Protein AF-A0A7S1MWE0-F1 (afdb_monomer_lite)

Structure (mmCIF, N/CA/C/O backbone):
data_AF-A0A7S1MWE0-F1
#
_entry.id   AF-A0A7S1MWE0-F1
#
loop_
_atom_site.group_PDB
_atom_site.id
_atom_site.type_symbol
_atom_site.label_atom_id
_atom_site.label_alt_id
_atom_site.label_comp_id
_atom_site.label_asym_id
_atom_site.label_entity_id
_atom_site.label_seq_id
_atom_site.pdbx_PDB_ins_code
_atom_site.Cartn_x
_atom_site.Cartn_y
_atom_site.Cartn_z
_atom_site.occupancy
_atom_site.B_iso_or_equiv
_atom_site.auth_seq_id
_atom_site.auth_comp_id
_atom_site.auth_asym_id
_atom_site.auth_atom_id
_atom_site.pdbx_PDB_model_num
ATOM 1 N N . ASN A 1 1 ? 28.927 4.285 -22.829 1.00 52.16 1 ASN A N 1
ATOM 2 C CA . ASN A 1 1 ? 27.501 4.590 -22.551 1.00 52.16 1 ASN A CA 1
ATOM 3 C C . ASN A 1 1 ? 26.864 3.799 -21.398 1.00 52.16 1 ASN A C 1
ATOM 5 O O . ASN A 1 1 ? 25.823 4.237 -20.927 1.00 52.16 1 ASN A O 1
ATOM 9 N N . HIS A 1 2 ? 27.481 2.729 -20.875 1.00 53.25 2 HIS A N 1
ATOM 10 C CA . HIS A 1 2 ? 27.014 2.003 -19.676 1.00 53.25 2 HIS A CA 1
ATOM 11 C C . HIS A 1 2 ? 27.017 2.783 -18.337 1.00 53.25 2 HIS A C 1
ATOM 13 O O . HIS A 1 2 ? 26.025 2.690 -17.616 1.00 53.25 2 HIS A O 1
ATOM 19 N N . PRO A 1 3 ? 28.040 3.595 -17.981 1.00 57.03 3 PRO A N 1
ATOM 20 C CA . PRO A 1 3 ? 28.099 4.198 -16.641 1.00 57.03 3 PRO A CA 1
ATOM 21 C C . PRO A 1 3 ? 27.093 5.341 -16.438 1.00 57.03 3 PRO A C 1
ATOM 23 O O . PRO A 1 3 ? 26.627 5.557 -15.326 1.00 57.03 3 PRO A O 1
ATOM 26 N N . LYS A 1 4 ? 26.706 6.049 -17.512 1.00 61.03 4 LYS A N 1
ATOM 27 C CA . LYS A 1 4 ? 25.706 7.131 -17.442 1.00 61.03 4 LYS A CA 1
ATOM 28 C C . LYS A 1 4 ? 24.284 6.604 -17.220 1.00 61.03 4 LYS A C 1
ATOM 30 O O . LYS A 1 4 ? 23.525 7.230 -16.491 1.00 61.03 4 LYS A O 1
ATOM 35 N N . VAL A 1 5 ? 23.943 5.450 -17.802 1.00 62.03 5 VAL A N 1
ATOM 36 C CA . VAL A 1 5 ? 22.640 4.801 -17.571 1.00 62.03 5 VAL A CA 1
ATOM 37 C C . VAL A 1 5 ? 22.588 4.208 -16.167 1.00 62.03 5 VAL A C 1
ATOM 39 O O . VAL A 1 5 ? 21.636 4.470 -15.446 1.00 62.03 5 VAL A O 1
ATOM 42 N N . ALA A 1 6 ? 23.648 3.526 -15.722 1.00 63.69 6 ALA A N 1
ATOM 43 C CA . ALA A 1 6 ? 23.728 3.000 -14.358 1.00 63.69 6 ALA A CA 1
ATOM 44 C C . ALA A 1 6 ? 23.640 4.104 -13.282 1.00 63.69 6 ALA A C 1
ATOM 46 O O . ALA A 1 6 ? 22.954 3.933 -12.277 1.00 63.69 6 ALA A O 1
ATOM 47 N N . ALA A 1 7 ? 24.274 5.261 -13.510 1.00 68.56 7 ALA A N 1
ATOM 48 C CA . ALA A 1 7 ? 24.166 6.416 -12.617 1.00 68.56 7 ALA A CA 1
ATOM 49 C C . ALA A 1 7 ? 22.747 7.017 -12.596 1.00 68.56 7 ALA A C 1
ATOM 51 O O . ALA A 1 7 ? 22.250 7.374 -11.527 1.00 68.56 7 ALA A O 1
ATOM 52 N N . GLY A 1 8 ? 22.072 7.093 -13.750 1.00 72.44 8 GLY A N 1
ATOM 53 C CA . GLY A 1 8 ? 20.684 7.560 -13.835 1.00 72.44 8 GLY A CA 1
ATOM 54 C C . GLY A 1 8 ? 19.708 6.639 -13.099 1.00 72.44 8 GLY A C 1
ATOM 55 O O . GLY A 1 8 ? 18.904 7.114 -12.300 1.00 72.44 8 GLY A O 1
ATOM 56 N N . VAL A 1 9 ? 19.859 5.325 -13.282 1.00 76.62 9 VAL A N 1
ATOM 57 C CA . VAL A 1 9 ? 19.056 4.295 -12.603 1.00 76.62 9 VAL A CA 1
ATOM 58 C C . VAL A 1 9 ? 19.276 4.350 -11.096 1.00 76.62 9 VAL A C 1
ATOM 60 O O . VAL A 1 9 ? 18.309 4.415 -10.348 1.00 76.62 9 VAL A O 1
ATOM 63 N N . MET A 1 10 ? 20.531 4.411 -10.630 1.00 79.31 10 MET A N 1
ATOM 64 C CA . MET A 1 10 ? 20.816 4.550 -9.195 1.00 79.31 10 MET A CA 1
ATOM 65 C C . MET A 1 10 ? 20.159 5.793 -8.596 1.00 79.31 10 MET A C 1
ATOM 67 O O . MET A 1 10 ? 19.586 5.719 -7.512 1.00 79.31 10 MET A O 1
ATOM 71 N N . THR A 1 11 ? 20.207 6.924 -9.301 1.00 82.56 11 THR A N 1
ATOM 72 C CA . THR A 1 11 ? 19.608 8.175 -8.819 1.00 82.56 11 THR A CA 1
ATOM 73 C C . THR A 1 11 ? 18.086 8.048 -8.696 1.00 82.56 11 THR A C 1
ATOM 75 O O . THR A 1 11 ? 17.516 8.448 -7.683 1.00 82.56 11 THR A O 1
ATOM 78 N N . GLN A 1 12 ? 17.426 7.436 -9.684 1.00 83.00 12 GLN A N 1
ATOM 79 C CA . GLN A 1 12 ? 15.982 7.177 -9.654 1.00 83.00 12 GLN A CA 1
ATOM 80 C C . GLN A 1 12 ? 15.592 6.195 -8.546 1.00 83.00 12 GLN A C 1
ATOM 82 O O . GLN A 1 12 ? 14.619 6.445 -7.838 1.00 83.00 12 GLN A O 1
ATOM 87 N N . THR A 1 13 ? 16.378 5.140 -8.324 1.00 83.75 13 THR A N 1
ATOM 88 C CA . THR A 1 13 ? 16.153 4.198 -7.221 1.00 83.75 13 THR A CA 1
ATOM 89 C C . THR A 1 13 ? 16.315 4.877 -5.861 1.00 83.75 13 THR A C 1
ATOM 91 O O . THR A 1 13 ? 15.519 4.626 -4.962 1.00 83.75 13 THR A O 1
ATOM 94 N N . ILE A 1 14 ? 17.292 5.776 -5.691 1.00 87.38 14 ILE A N 1
ATOM 95 C CA . ILE A 1 14 ? 17.456 6.548 -4.446 1.00 87.38 14 ILE A CA 1
ATOM 96 C C . ILE A 1 14 ? 16.245 7.453 -4.202 1.00 87.38 14 ILE A C 1
ATOM 98 O O . ILE A 1 14 ? 15.703 7.461 -3.098 1.00 87.38 14 ILE A O 1
ATOM 102 N N . ILE A 1 15 ? 15.785 8.175 -5.227 1.00 89.06 15 ILE A N 1
ATOM 103 C CA . ILE A 1 15 ? 14.586 9.019 -5.128 1.00 89.06 15 ILE A CA 1
ATOM 104 C C . ILE A 1 15 ? 13.363 8.165 -4.768 1.00 89.06 15 ILE A C 1
ATOM 106 O O . ILE A 1 15 ? 12.621 8.516 -3.852 1.00 89.06 15 ILE A O 1
ATOM 110 N N . ALA A 1 16 ? 13.189 7.017 -5.428 1.00 88.12 16 ALA A N 1
ATOM 111 C CA . ALA A 1 16 ? 12.119 6.075 -5.126 1.00 88.12 16 ALA A CA 1
ATOM 112 C C . ALA A 1 16 ? 12.185 5.568 -3.678 1.00 88.12 16 ALA A C 1
ATOM 114 O O . ALA A 1 16 ? 11.163 5.548 -3.001 1.00 88.12 16 ALA A O 1
ATOM 115 N N . MET A 1 17 ? 13.371 5.230 -3.163 1.00 86.88 17 MET A N 1
ATOM 116 C CA . MET A 1 17 ? 13.541 4.802 -1.770 1.00 86.88 17 MET A CA 1
ATOM 117 C C . MET A 1 17 ? 13.141 5.894 -0.772 1.00 86.88 17 MET A C 1
ATOM 119 O O . MET A 1 17 ? 12.471 5.597 0.214 1.00 86.88 17 MET A O 1
ATOM 123 N N . VAL A 1 18 ? 13.503 7.156 -1.026 1.00 93.75 18 VAL A N 1
ATOM 124 C CA . VAL A 1 18 ? 13.124 8.280 -0.152 1.00 93.75 18 VAL A CA 1
ATOM 125 C C . VAL A 1 18 ? 11.609 8.502 -0.166 1.00 93.75 18 VAL A C 1
ATOM 127 O O . VAL A 1 18 ? 10.999 8.612 0.896 1.00 93.75 18 VAL A O 1
ATOM 130 N N . ILE A 1 19 ? 10.986 8.520 -1.348 1.00 92.94 19 ILE A N 1
ATOM 131 C CA . ILE A 1 19 ? 9.526 8.670 -1.484 1.00 92.94 19 ILE A CA 1
ATOM 132 C C . ILE A 1 19 ? 8.806 7.488 -0.820 1.00 92.94 19 ILE A C 1
ATOM 134 O O . ILE A 1 19 ? 7.856 7.685 -0.061 1.00 92.94 19 ILE A O 1
ATOM 138 N N . GLY A 1 20 ? 9.295 6.268 -1.048 1.00 89.81 20 GLY A N 1
ATOM 139 C CA . GLY A 1 20 ? 8.765 5.049 -0.447 1.00 89.81 20 GLY A CA 1
ATOM 1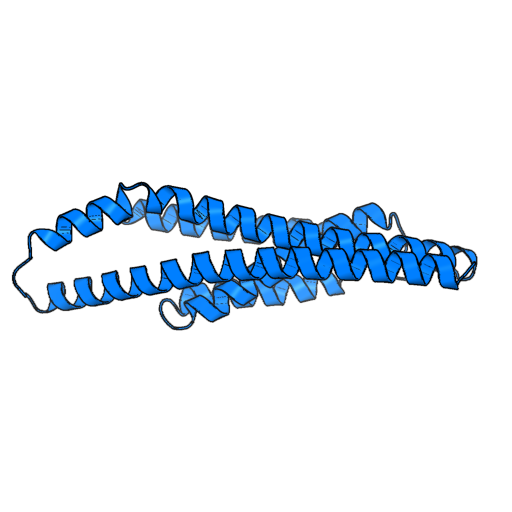40 C C . GLY A 1 20 ? 8.845 5.076 1.076 1.00 89.81 20 GLY A C 1
ATOM 141 O O . GLY A 1 20 ? 7.864 4.758 1.741 1.00 89.81 20 GLY A O 1
ATOM 142 N N . ALA A 1 21 ? 9.961 5.542 1.645 1.00 92.69 21 ALA A N 1
ATOM 143 C CA . ALA A 1 21 ? 10.112 5.692 3.090 1.00 92.69 21 ALA A CA 1
ATOM 144 C C . ALA A 1 21 ? 9.087 6.673 3.685 1.00 92.69 21 ALA A C 1
ATOM 146 O O . ALA A 1 21 ? 8.490 6.378 4.719 1.00 92.69 21 ALA A O 1
ATOM 147 N N . ILE A 1 22 ? 8.830 7.805 3.018 1.00 94.00 22 ILE A N 1
ATOM 148 C CA . ILE A 1 22 ? 7.804 8.772 3.445 1.00 94.00 22 ILE A CA 1
ATOM 149 C C . ILE A 1 22 ? 6.411 8.126 3.417 1.00 94.00 22 ILE A C 1
ATOM 151 O O . ILE A 1 22 ? 5.657 8.255 4.383 1.00 94.00 22 ILE A O 1
ATOM 155 N N . GLY A 1 23 ? 6.086 7.391 2.348 1.00 91.62 23 GLY A N 1
ATOM 156 C CA . GLY A 1 23 ? 4.822 6.660 2.229 1.00 91.62 23 GLY A CA 1
ATOM 157 C C . GLY A 1 23 ? 4.641 5.608 3.327 1.00 91.62 23 GLY A C 1
ATOM 158 O O . GLY A 1 23 ? 3.596 5.564 3.971 1.00 91.62 23 GLY A O 1
ATOM 159 N N . ILE A 1 24 ? 5.677 4.813 3.606 1.00 93.56 24 ILE A N 1
ATOM 160 C CA . ILE A 1 24 ? 5.667 3.791 4.664 1.00 93.56 24 ILE A CA 1
ATOM 161 C C . ILE A 1 24 ? 5.475 4.426 6.045 1.00 93.56 24 ILE A C 1
ATOM 163 O O . ILE A 1 24 ? 4.647 3.954 6.820 1.00 93.56 24 ILE A O 1
ATOM 167 N N . LEU A 1 25 ? 6.199 5.506 6.358 1.00 93.12 25 LEU A N 1
ATOM 168 C CA . LEU A 1 25 ? 6.057 6.204 7.640 1.00 93.12 25 LEU A CA 1
ATOM 169 C C . LEU A 1 25 ? 4.651 6.790 7.814 1.00 93.12 25 LEU A C 1
ATOM 171 O O . LEU A 1 25 ? 4.065 6.653 8.887 1.00 93.12 25 LEU A O 1
ATOM 175 N N . GLY A 1 26 ? 4.094 7.398 6.761 1.00 91.44 26 GLY A N 1
ATOM 176 C CA . GLY A 1 26 ? 2.725 7.917 6.769 1.00 91.44 26 GLY A CA 1
ATOM 177 C C . GLY A 1 26 ? 1.680 6.817 6.968 1.00 91.44 26 GLY A C 1
ATOM 178 O O . GLY A 1 26 ? 0.760 6.982 7.772 1.00 91.44 26 GLY A O 1
ATOM 179 N N . LEU A 1 27 ? 1.857 5.673 6.297 1.00 92.31 27 LEU A N 1
ATOM 180 C CA . LEU A 1 27 ? 0.982 4.511 6.439 1.00 92.31 27 LEU A CA 1
ATOM 181 C C . LEU A 1 27 ? 1.037 3.965 7.868 1.00 92.31 27 LEU A C 1
ATOM 183 O O . LEU A 1 27 ? 0.007 3.861 8.525 1.00 92.31 27 LEU A O 1
ATOM 187 N N . LEU A 1 28 ? 2.237 3.679 8.380 1.00 92.31 28 LEU A N 1
ATOM 188 C CA . LEU A 1 28 ? 2.420 3.157 9.734 1.00 92.31 28 LEU A CA 1
ATOM 189 C C . LEU A 1 28 ? 1.859 4.108 10.790 1.00 92.31 28 LEU A C 1
ATOM 191 O O . LEU A 1 28 ? 1.216 3.651 11.729 1.00 92.31 28 LEU A O 1
ATOM 195 N N . TYR A 1 29 ? 2.051 5.418 10.633 1.00 89.88 29 TYR A N 1
ATOM 196 C CA . TYR A 1 29 ? 1.460 6.404 11.533 1.00 89.88 29 TYR A CA 1
ATOM 197 C C . TYR A 1 29 ? -0.074 6.319 11.542 1.00 89.88 29 TYR A C 1
ATOM 199 O O . TYR A 1 29 ? -0.671 6.252 12.618 1.00 89.88 29 TYR A O 1
ATOM 207 N N . SER A 1 30 ? -0.701 6.263 10.360 1.00 88.44 30 SER A N 1
ATOM 208 C CA . SER A 1 30 ? -2.157 6.116 10.222 1.00 88.44 30 SER A CA 1
ATOM 209 C C . SER A 1 30 ? -2.666 4.834 10.891 1.00 88.44 30 SER A C 1
ATOM 211 O O . SER A 1 30 ? -3.574 4.865 11.728 1.00 88.44 30 SER A O 1
ATOM 213 N N . GLU A 1 31 ? -2.039 3.699 10.572 1.00 88.44 31 GLU A N 1
ATOM 214 C CA . GLU A 1 31 ? -2.467 2.384 11.042 1.00 88.44 31 GLU A CA 1
ATOM 215 C C . GLU A 1 31 ? -2.220 2.214 12.548 1.00 88.44 31 GLU A C 1
ATOM 217 O O . GLU A 1 31 ? -3.111 1.767 13.271 1.00 88.44 31 GLU A O 1
ATOM 222 N N . VAL A 1 32 ? -1.063 2.631 13.072 1.00 88.38 32 VAL A N 1
ATOM 223 C CA . VAL A 1 32 ? -0.757 2.534 14.511 1.00 88.38 32 VAL A CA 1
ATOM 224 C C . VAL A 1 32 ? -1.679 3.439 15.318 1.00 88.38 32 VAL A C 1
ATOM 226 O O . VAL A 1 32 ? -2.235 2.994 16.323 1.00 88.38 32 VAL A O 1
ATOM 229 N N . SER A 1 33 ? -1.894 4.681 14.867 1.00 84.44 33 SER A N 1
ATOM 230 C CA . SER A 1 33 ? -2.845 5.592 15.509 1.00 84.44 33 SER A CA 1
ATOM 231 C C . SER A 1 33 ? -4.229 4.954 15.580 1.00 84.44 33 SER A C 1
ATOM 233 O O . SER A 1 33 ? -4.849 4.942 16.640 1.00 84.44 33 SER A O 1
ATOM 235 N N . SER A 1 34 ? -4.677 4.322 14.496 1.00 80.12 34 SER A N 1
ATOM 236 C CA . SER A 1 34 ? -5.966 3.643 14.493 1.00 80.12 34 SER A CA 1
ATOM 237 C C . SER A 1 34 ? -6.046 2.421 15.400 1.00 80.12 34 SER A C 1
ATOM 239 O O . SER A 1 34 ? -7.055 2.213 16.073 1.00 80.12 34 SER A O 1
ATOM 241 N N . CYS A 1 35 ? -4.978 1.632 15.459 1.00 82.75 35 CYS A N 1
ATOM 242 C CA . CYS A 1 35 ? -4.900 0.443 16.289 1.00 82.75 35 CYS A CA 1
ATOM 243 C C . CYS A 1 35 ? -4.982 0.810 17.779 1.00 82.75 35 CYS A C 1
ATOM 245 O O . CYS A 1 35 ? -5.738 0.188 18.527 1.00 82.75 35 CYS A O 1
ATOM 247 N N . LEU A 1 36 ? -4.284 1.873 18.201 1.00 81.44 36 LEU A N 1
ATOM 248 C CA . LEU A 1 36 ? -4.355 2.391 19.573 1.00 81.44 36 LEU A CA 1
ATOM 249 C C . LEU A 1 36 ? -5.781 2.790 19.961 1.00 81.44 36 LEU A C 1
ATOM 251 O O . LEU A 1 36 ? -6.226 2.511 21.071 1.00 81.44 36 LEU A O 1
ATOM 255 N N . VAL A 1 37 ? -6.511 3.381 19.024 1.00 75.62 37 VAL A N 1
ATOM 256 C CA . VAL A 1 37 ? -7.872 3.874 19.243 1.00 75.62 37 VAL A CA 1
ATOM 257 C C . VAL A 1 37 ? -8.861 2.736 19.379 1.00 75.62 37 VAL A C 1
ATOM 259 O O . VAL A 1 37 ? -9.635 2.713 20.331 1.00 75.62 37 VAL A O 1
ATOM 262 N N . TYR A 1 38 ? -8.813 1.760 18.472 1.00 76.12 38 TYR A N 1
ATOM 263 C CA . TYR A 1 38 ? -9.653 0.573 18.600 1.00 76.12 38 TYR A CA 1
ATOM 264 C C . TYR A 1 38 ? -9.344 -0.199 19.880 1.00 76.12 38 TYR A C 1
ATOM 266 O O . TYR A 1 38 ? -10.258 -0.727 20.506 1.00 76.12 38 TYR A O 1
ATOM 274 N N . ARG A 1 39 ? -8.082 -0.204 20.323 1.00 78.12 39 ARG A N 1
ATOM 275 C CA . ARG A 1 39 ? -7.712 -0.804 21.604 1.00 78.12 39 ARG A CA 1
ATOM 276 C C . ARG A 1 39 ? -8.327 -0.062 22.792 1.00 78.12 39 ARG A C 1
ATOM 278 O O . ARG A 1 39 ? -8.824 -0.715 23.703 1.00 78.12 39 ARG A 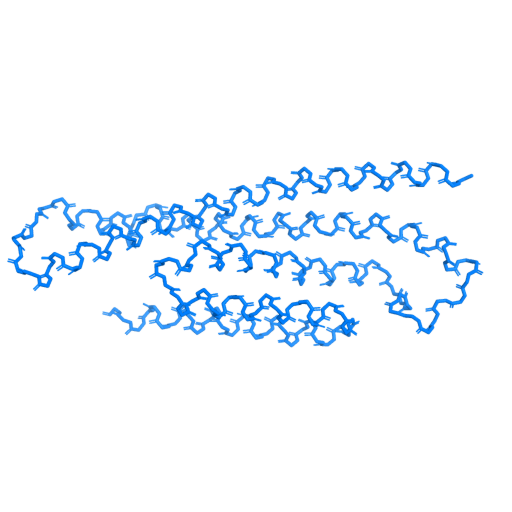O 1
ATOM 285 N N . GLU A 1 40 ? -8.328 1.273 22.783 1.00 74.19 40 GLU A N 1
ATOM 286 C CA . GLU A 1 40 ? -9.046 2.067 23.792 1.00 74.19 40 GLU A CA 1
ATOM 287 C C . GLU A 1 40 ? -10.556 1.781 23.755 1.00 74.19 40 GLU A C 1
ATOM 289 O O . GLU A 1 40 ? -11.169 1.587 24.802 1.00 74.19 40 GLU A O 1
ATOM 294 N N . MET A 1 41 ? -11.159 1.699 22.564 1.00 71.25 41 MET A N 1
ATOM 295 C CA . MET A 1 41 ? -12.585 1.386 22.413 1.00 71.25 41 MET A CA 1
ATOM 296 C C . MET A 1 41 ? -12.940 -0.011 22.930 1.00 71.25 41 MET A C 1
ATOM 298 O O . MET A 1 41 ? -13.961 -0.170 23.593 1.00 71.25 41 MET A O 1
ATOM 302 N N . ASP A 1 42 ? -12.110 -1.016 22.661 1.00 74.44 42 ASP A N 1
ATOM 303 C CA . ASP A 1 42 ? -12.334 -2.380 23.143 1.00 74.44 42 ASP A CA 1
ATOM 304 C C . ASP A 1 42 ? -12.212 -2.466 24.672 1.00 74.44 42 ASP A C 1
ATOM 306 O O . ASP A 1 42 ? -13.026 -3.127 25.315 1.00 74.44 42 ASP A O 1
ATOM 310 N N . GLN A 1 43 ? -11.257 -1.747 25.276 1.00 73.38 43 GLN A N 1
ATOM 311 C CA . GLN A 1 43 ? -11.149 -1.634 26.738 1.00 73.38 43 GLN A CA 1
ATOM 312 C C . GLN A 1 43 ? -12.390 -0.984 27.354 1.00 73.38 43 GLN A C 1
ATOM 314 O O . GLN A 1 43 ? -12.852 -1.399 28.415 1.00 73.38 43 GLN A O 1
ATOM 319 N N . ILE A 1 44 ? -12.949 0.015 26.674 1.00 66.50 44 ILE A N 1
ATOM 320 C CA . ILE A 1 44 ? -14.177 0.684 27.096 1.00 66.50 44 ILE A CA 1
ATOM 321 C C . ILE A 1 44 ? -15.379 -0.261 26.997 1.00 66.50 44 ILE A C 1
ATOM 323 O O . ILE A 1 44 ? -16.138 -0.366 27.955 1.00 66.50 44 ILE A O 1
ATOM 327 N N . LYS A 1 45 ? -15.538 -0.982 25.880 1.00 69.06 45 LYS A N 1
ATOM 328 C CA . LYS A 1 45 ? -16.616 -1.970 25.716 1.00 69.06 45 LYS A CA 1
ATOM 329 C C . LYS A 1 45 ? -16.525 -3.080 26.764 1.00 69.06 45 LYS A C 1
ATOM 331 O O . LYS A 1 45 ? -17.544 -3.471 27.321 1.00 69.06 45 LYS A O 1
ATOM 336 N N . ALA A 1 46 ? -15.318 -3.548 27.082 1.00 69.75 46 ALA A N 1
ATOM 337 C CA . ALA A 1 46 ? -15.108 -4.512 28.160 1.00 69.75 46 ALA A CA 1
ATOM 338 C C . ALA A 1 46 ? -15.549 -3.950 29.525 1.00 69.75 46 ALA A C 1
ATOM 340 O O . ALA A 1 46 ? -16.261 -4.624 30.261 1.00 69.75 46 ALA A O 1
ATOM 341 N N . ALA A 1 47 ? -15.217 -2.691 29.826 1.00 66.00 47 ALA A N 1
ATOM 342 C CA . ALA A 1 47 ? -15.667 -2.029 31.052 1.00 66.00 47 ALA A CA 1
ATOM 343 C C . ALA A 1 47 ? -17.195 -1.802 31.100 1.00 66.00 47 ALA A C 1
ATOM 345 O O . ALA A 1 47 ? -17.782 -1.812 32.183 1.00 66.00 47 ALA A O 1
ATOM 346 N N . GLU A 1 48 ? -17.857 -1.615 29.950 1.00 63.62 48 GLU A N 1
ATOM 347 C CA . GLU A 1 48 ? -19.324 -1.565 29.870 1.00 63.62 48 GLU A CA 1
ATOM 348 C C . GLU A 1 48 ? -19.970 -2.931 30.152 1.00 63.62 48 GLU A C 1
ATOM 350 O O . GLU A 1 48 ? -21.002 -2.976 30.825 1.00 63.62 48 GLU A O 1
ATOM 355 N N . LEU A 1 49 ? -19.365 -4.036 29.693 1.00 63.22 49 LEU A N 1
ATOM 356 C CA . LEU A 1 49 ? -19.829 -5.392 30.018 1.00 63.22 49 LEU A CA 1
ATOM 357 C C . LEU A 1 49 ? -19.732 -5.699 31.522 1.00 63.22 49 LEU A C 1
ATOM 359 O O . LEU A 1 49 ? -20.584 -6.414 32.045 1.00 63.22 49 LEU A O 1
ATOM 363 N N . ASP A 1 50 ? -18.762 -5.107 32.222 1.00 70.62 50 ASP A N 1
ATOM 364 C CA . ASP A 1 50 ? -18.593 -5.237 33.676 1.00 70.62 50 ASP A CA 1
ATOM 365 C C . ASP A 1 50 ? -19.542 -4.331 34.491 1.00 70.62 50 ASP A C 1
ATOM 367 O O . ASP A 1 50 ? -19.452 -4.259 35.719 1.00 70.62 50 ASP A O 1
ATOM 371 N N . SER A 1 51 ? -20.511 -3.661 33.851 1.00 61.81 51 SER A N 1
ATOM 372 C CA . SER A 1 51 ? -21.517 -2.793 34.495 1.00 61.81 51 SER A CA 1
ATOM 373 C C . SER A 1 51 ? -20.932 -1.638 35.329 1.00 61.81 51 SER A C 1
ATOM 375 O O . SER A 1 51 ? -21.522 -1.191 36.316 1.00 61.81 51 SER A O 1
ATOM 377 N N . ALA A 1 52 ? -19.783 -1.100 34.908 1.00 57.81 52 ALA A N 1
ATOM 378 C CA . ALA A 1 52 ? -19.224 0.124 35.476 1.00 57.81 52 ALA A CA 1
ATOM 379 C C . ALA A 1 52 ? -20.062 1.367 35.082 1.00 57.81 52 ALA A C 1
ATOM 381 O O . ALA A 1 52 ? -20.578 1.443 33.961 1.00 57.81 52 ALA A O 1
ATOM 382 N N . PRO A 1 53 ? -20.217 2.374 35.968 1.00 53.53 53 PRO A N 1
ATOM 383 C CA . PRO A 1 53 ? -21.014 3.563 35.673 1.00 53.53 53 PRO A CA 1
ATOM 384 C C . PRO A 1 53 ? -20.411 4.369 34.512 1.00 53.53 53 PRO A C 1
ATOM 386 O O . PRO A 1 53 ? -19.235 4.734 34.527 1.00 53.53 53 PRO A O 1
ATOM 389 N N . LYS A 1 54 ? -21.244 4.674 33.508 1.00 54.03 54 LYS A N 1
ATOM 390 C CA . LYS A 1 54 ? -20.863 5.437 32.309 1.00 54.03 54 LYS A CA 1
ATOM 391 C C . LYS A 1 54 ? -20.410 6.850 32.690 1.00 54.03 54 LYS A C 1
ATOM 393 O O . LYS A 1 54 ? -21.189 7.628 33.236 1.00 54.03 54 LYS A O 1
ATOM 398 N N . SER A 1 55 ? -19.164 7.204 32.381 1.00 56.16 55 SER A N 1
ATOM 399 C CA . SER A 1 55 ? -18.662 8.569 32.550 1.00 56.16 55 SER A CA 1
ATOM 400 C C . SER A 1 55 ? -19.074 9.453 31.363 1.00 56.16 55 SER A C 1
ATOM 402 O O . SER A 1 55 ? -19.074 9.026 30.210 1.00 56.16 55 SER A O 1
ATOM 404 N N . VAL A 1 56 ? -19.420 10.718 31.630 1.00 54.56 56 VAL A N 1
ATOM 405 C CA . VAL A 1 56 ? -19.870 11.702 30.616 1.00 54.56 56 VAL A CA 1
ATOM 406 C C . VAL A 1 56 ? -18.799 11.966 29.539 1.00 54.56 56 VAL A C 1
ATOM 408 O O . VAL A 1 56 ? -19.112 12.310 28.401 1.00 54.56 56 VAL A O 1
ATOM 411 N N . THR A 1 57 ? -17.526 11.726 29.858 1.00 59.81 57 THR A N 1
ATOM 412 C CA . THR A 1 57 ? -16.389 11.835 28.931 1.00 59.81 57 THR A CA 1
ATOM 413 C C . THR A 1 57 ? -16.372 10.748 27.846 1.00 59.81 57 THR A C 1
ATOM 415 O O . THR A 1 57 ? -15.742 10.934 26.804 1.00 59.81 57 THR A O 1
ATOM 418 N N . LEU A 1 58 ? -17.083 9.633 28.051 1.00 55.16 58 LEU A N 1
ATOM 419 C CA . LEU A 1 58 ? -17.102 8.476 27.152 1.00 55.16 58 LEU A CA 1
ATOM 420 C C . LEU A 1 58 ? -17.923 8.732 25.878 1.00 55.16 58 LEU A C 1
ATOM 422 O O . LEU A 1 58 ? -17.444 8.496 24.771 1.00 55.16 58 LEU A O 1
ATOM 426 N N . GLN A 1 59 ? -19.135 9.281 26.023 1.00 61.84 59 GLN A N 1
ATOM 427 C CA . GLN A 1 59 ? -20.000 9.618 24.885 1.00 61.84 59 GLN A CA 1
ATOM 428 C C . GLN A 1 59 ? -19.394 10.721 24.010 1.00 61.84 59 GLN A C 1
ATOM 430 O O . GLN A 1 59 ? -19.480 10.642 22.786 1.00 61.84 59 GLN A O 1
ATOM 435 N N . GLN A 1 60 ? -18.714 11.700 24.616 1.00 61.91 60 GLN A N 1
ATOM 436 C CA . GLN A 1 60 ? -18.007 12.747 23.873 1.00 61.91 60 GLN A CA 1
ATOM 437 C C . GLN A 1 60 ? -16.829 12.190 23.063 1.00 61.91 60 GLN A C 1
ATOM 439 O O . GLN A 1 60 ? -16.639 12.596 21.918 1.00 61.91 60 GLN A O 1
ATOM 444 N N . LYS A 1 61 ? -16.064 11.230 23.608 1.00 60.38 61 LYS A N 1
ATOM 445 C CA . LYS A 1 61 ? -15.004 10.541 22.852 1.00 60.38 61 LYS A CA 1
ATOM 446 C C . LYS A 1 61 ? -15.584 9.737 21.685 1.00 60.38 61 LYS A C 1
ATOM 448 O O . LYS A 1 61 ? -15.062 9.841 20.582 1.00 60.38 61 LYS A O 1
ATOM 453 N N . ILE A 1 62 ? -16.666 8.986 21.896 1.00 62.09 62 ILE A N 1
ATOM 454 C CA . ILE A 1 62 ? -17.324 8.210 20.828 1.00 62.09 62 ILE A CA 1
ATOM 455 C C . ILE A 1 62 ? -17.852 9.140 19.727 1.00 62.09 62 ILE A C 1
ATOM 457 O O . ILE A 1 62 ? -17.605 8.884 18.554 1.00 62.09 62 ILE A O 1
ATOM 461 N N . GLN A 1 63 ? -18.486 10.264 20.076 1.00 62.62 63 GLN A N 1
ATOM 462 C CA . GLN A 1 63 ? -18.921 11.270 19.098 1.00 62.62 63 GLN A CA 1
ATOM 463 C C . GLN A 1 63 ? -17.752 11.933 18.361 1.00 62.62 63 GLN A C 1
ATOM 465 O O . GLN A 1 63 ? -17.868 12.208 17.171 1.00 62.62 63 GLN A O 1
ATOM 470 N N . TRP A 1 64 ? -16.613 12.153 19.021 1.00 58.06 64 TRP A N 1
ATOM 471 C CA . TRP A 1 64 ? -15.410 12.664 18.360 1.00 58.06 64 TRP A CA 1
ATOM 472 C C . TRP A 1 64 ? -14.780 11.639 17.400 1.00 58.06 64 TRP A C 1
ATOM 474 O O . TRP A 1 64 ? -14.179 12.028 16.404 1.00 58.06 64 TRP A O 1
ATOM 484 N N . TRP A 1 65 ? -14.949 10.340 17.660 1.00 57.28 65 TRP A N 1
ATOM 485 C CA . TRP A 1 65 ? -14.395 9.258 16.836 1.00 57.28 65 TRP A CA 1
ATOM 486 C C . TRP A 1 65 ? -15.315 8.764 15.718 1.00 57.28 65 TRP A C 1
ATOM 488 O O . TRP A 1 65 ? -14.809 8.401 14.664 1.00 57.28 65 TRP A O 1
ATOM 498 N N . HIS A 1 66 ? -16.633 8.755 15.920 1.00 53.25 66 HIS A N 1
ATOM 499 C CA . HIS A 1 66 ? -17.615 8.370 14.897 1.00 53.25 66 HIS A CA 1
ATOM 500 C C . HIS A 1 66 ? -18.140 9.579 14.105 1.00 53.25 66 HIS A C 1
ATOM 502 O O . HIS A 1 66 ? -18.473 9.444 12.935 1.00 53.25 66 HIS A O 1
ATOM 508 N N . GLY A 1 67 ? -18.187 10.769 14.714 1.00 49.69 67 GLY A N 1
ATOM 509 C CA . GLY A 1 67 ? -18.719 11.994 14.100 1.00 49.69 67 GLY A CA 1
ATOM 510 C C . GLY A 1 67 ? -17.724 13.155 13.994 1.00 49.69 67 GLY A C 1
ATOM 511 O O . GLY A 1 67 ? -18.109 14.241 13.563 1.00 49.69 67 GLY A O 1
ATOM 512 N N . GLY A 1 68 ? -16.463 12.973 14.404 1.00 56.25 68 GLY A N 1
ATOM 513 C CA . GLY A 1 68 ? -15.452 14.032 14.398 1.00 56.25 68 GLY A CA 1
ATOM 514 C C . GLY A 1 68 ? -14.480 13.993 13.215 1.00 56.25 68 GLY A C 1
ATOM 515 O O . GLY A 1 68 ? -14.439 13.066 12.408 1.00 56.25 68 GLY A O 1
ATOM 516 N N . TYR A 1 69 ? -13.646 15.034 13.143 1.00 52.00 69 TYR A N 1
ATOM 517 C CA . TYR A 1 69 ? -12.683 15.296 12.061 1.00 52.00 69 TYR A CA 1
ATOM 518 C C . TYR A 1 69 ? -11.651 14.164 11.851 1.00 52.00 69 TYR A C 1
ATOM 520 O O . TYR A 1 69 ? -11.107 14.008 10.757 1.00 52.00 69 TYR A O 1
ATOM 528 N N . SER A 1 70 ? -11.384 13.357 12.884 1.00 58.59 70 SER A N 1
ATOM 529 C CA . SER A 1 70 ? -10.419 12.248 12.853 1.00 58.59 70 SER A CA 1
ATOM 530 C C . SER A 1 70 ? -10.917 11.028 12.065 1.00 58.59 70 SER A C 1
ATOM 532 O O . SER A 1 70 ? -10.104 10.345 11.438 1.00 58.59 70 SER A O 1
ATOM 534 N N . ALA A 1 71 ? -12.233 10.786 12.029 1.00 61.00 71 ALA A N 1
ATOM 535 C CA . ALA A 1 71 ? -12.846 9.660 11.318 1.00 61.00 71 ALA A CA 1
ATOM 536 C C . ALA A 1 71 ? -12.688 9.784 9.796 1.00 61.00 71 ALA A C 1
ATOM 538 O O . ALA A 1 71 ? -12.396 8.810 9.106 1.00 61.00 71 ALA A O 1
ATOM 539 N N . VAL A 1 72 ? -12.833 11.010 9.284 1.00 66.19 72 VAL A N 1
ATOM 540 C CA . VAL A 1 72 ? -12.766 11.325 7.850 1.00 66.19 72 VAL A CA 1
ATOM 541 C C . VAL A 1 72 ? -11.319 11.423 7.365 1.00 66.19 72 VAL A C 1
ATOM 543 O O . VAL A 1 72 ? -11.002 10.990 6.260 1.00 66.19 72 VAL A O 1
ATOM 546 N N . TYR A 1 73 ? -10.414 11.963 8.187 1.00 71.38 73 TYR A N 1
ATOM 547 C CA . TYR A 1 73 ? -9.031 12.207 7.770 1.00 71.38 73 TYR A CA 1
ATOM 548 C C . TYR A 1 73 ? -8.186 10.929 7.681 1.00 71.38 73 TYR A C 1
ATOM 550 O O . TYR A 1 73 ? -7.289 10.827 6.847 1.00 71.38 73 TYR A O 1
ATOM 558 N N . ARG A 1 74 ? -8.484 9.924 8.507 1.00 75.06 74 ARG A N 1
ATOM 559 C CA . ARG A 1 74 ? -7.739 8.661 8.549 1.00 75.06 74 ARG A CA 1
ATOM 560 C C . ARG A 1 74 ? -7.759 7.863 7.233 1.00 75.06 74 ARG A C 1
ATOM 562 O O . ARG A 1 74 ? -6.674 7.540 6.752 1.00 75.06 74 ARG A O 1
ATOM 569 N N . PRO A 1 75 ? -8.916 7.529 6.624 1.00 77.38 75 PRO A N 1
ATOM 570 C CA . PRO A 1 75 ? -8.926 6.793 5.359 1.00 77.38 75 PRO A CA 1
ATOM 571 C C . PRO A 1 75 ? -8.246 7.587 4.239 1.00 77.38 75 PRO A C 1
ATOM 573 O O . PRO A 1 75 ? -7.580 6.995 3.395 1.00 77.38 75 PRO A O 1
ATOM 576 N N . VAL A 1 76 ? -8.339 8.922 4.269 1.00 82.88 76 VAL A N 1
ATOM 577 C CA . VAL A 1 76 ? -7.631 9.803 3.328 1.00 82.88 76 VAL A CA 1
ATOM 578 C C . VAL A 1 76 ? -6.116 9.708 3.520 1.00 82.88 76 VAL A C 1
ATOM 580 O O . VAL A 1 76 ? -5.390 9.602 2.535 1.00 82.88 76 VAL A O 1
ATOM 583 N N . LEU A 1 77 ? -5.632 9.692 4.766 1.00 86.19 77 LEU A N 1
ATOM 584 C CA . LEU A 1 77 ? -4.208 9.559 5.074 1.00 86.19 77 LEU A CA 1
ATOM 585 C C . LEU A 1 77 ? -3.660 8.185 4.660 1.00 86.19 77 LEU A C 1
ATOM 587 O O . LEU A 1 77 ? -2.612 8.124 4.021 1.00 86.19 77 LEU A O 1
ATOM 591 N N . THR A 1 78 ? -4.379 7.099 4.964 1.00 88.31 78 THR A N 1
ATOM 592 C CA . THR A 1 78 ? -4.009 5.741 4.530 1.00 88.31 78 THR A CA 1
ATOM 593 C C . THR A 1 78 ? -3.989 5.654 3.001 1.00 88.31 78 THR A C 1
ATOM 595 O O . THR A 1 78 ? -2.997 5.200 2.439 1.00 88.31 78 THR A O 1
ATOM 598 N N . LEU A 1 79 ? -5.016 6.167 2.310 1.00 87.44 79 LEU A N 1
ATOM 599 C CA . LEU A 1 79 ? -5.070 6.181 0.844 1.00 87.44 79 LEU A CA 1
ATOM 600 C C . LEU A 1 79 ? -3.912 6.984 0.235 1.00 87.44 79 LEU A C 1
ATOM 602 O O . LEU A 1 79 ? -3.255 6.513 -0.692 1.00 87.44 79 LEU A O 1
ATOM 606 N N . ALA A 1 80 ? -3.632 8.178 0.763 1.00 89.69 80 ALA A N 1
ATOM 607 C CA . ALA A 1 80 ? -2.529 9.018 0.305 1.00 89.69 80 ALA A CA 1
ATOM 608 C C . ALA A 1 80 ? -1.167 8.339 0.523 1.00 89.69 80 ALA A C 1
ATOM 610 O O . ALA A 1 80 ? -0.305 8.375 -0.359 1.00 89.69 80 ALA A O 1
ATOM 611 N N . ALA A 1 81 ? -0.980 7.674 1.664 1.00 91.50 81 ALA A N 1
ATOM 612 C CA . ALA A 1 81 ? 0.229 6.918 1.955 1.00 91.50 81 ALA A CA 1
ATOM 613 C C . ALA A 1 81 ? 0.398 5.728 0.995 1.00 91.50 81 ALA A C 1
ATOM 615 O O . ALA A 1 81 ? 1.464 5.577 0.401 1.00 91.50 81 ALA A O 1
ATOM 616 N N . THR A 1 82 ? -0.660 4.945 0.753 1.00 91.88 82 THR A N 1
ATOM 617 C CA . THR A 1 82 ? -0.640 3.838 -0.217 1.00 91.88 82 THR A CA 1
ATOM 618 C C . THR A 1 82 ? -0.329 4.327 -1.631 1.00 91.88 82 THR A C 1
ATOM 620 O O . THR A 1 82 ? 0.525 3.748 -2.299 1.00 91.88 82 THR A O 1
ATOM 623 N N . LEU A 1 83 ? -0.946 5.425 -2.082 1.00 93.06 83 LEU A N 1
ATOM 624 C CA . LEU A 1 83 ? -0.643 6.029 -3.385 1.00 93.06 83 LEU A CA 1
ATOM 625 C C . LEU A 1 83 ? 0.821 6.471 -3.483 1.00 93.06 83 LEU A C 1
ATOM 627 O O . LEU A 1 83 ? 1.454 6.274 -4.516 1.00 93.06 83 LEU A O 1
ATOM 631 N N . THR A 1 84 ? 1.378 7.016 -2.401 1.00 93.00 84 THR A N 1
ATOM 632 C CA . THR A 1 84 ? 2.791 7.416 -2.347 1.00 93.00 84 THR A CA 1
ATOM 633 C C . THR A 1 84 ? 3.723 6.207 -2.486 1.00 93.00 84 THR A C 1
ATOM 635 O O . THR A 1 84 ? 4.711 6.283 -3.215 1.00 93.00 84 THR A O 1
ATOM 638 N N . ILE A 1 85 ? 3.389 5.073 -1.856 1.00 93.12 85 ILE A N 1
ATOM 639 C CA . ILE A 1 85 ? 4.134 3.811 -2.007 1.00 93.12 85 ILE A CA 1
ATOM 640 C C . ILE A 1 85 ? 4.040 3.300 -3.455 1.00 93.12 85 ILE A C 1
ATOM 642 O O . ILE A 1 85 ? 5.058 2.934 -4.035 1.00 93.12 85 ILE A O 1
ATOM 646 N N . VAL A 1 86 ? 2.858 3.346 -4.080 1.00 92.94 86 VAL A N 1
ATOM 647 C CA . VAL A 1 86 ? 2.678 2.960 -5.494 1.00 92.94 86 VAL A CA 1
ATOM 648 C C . VAL A 1 86 ? 3.520 3.837 -6.425 1.00 92.94 86 VAL A C 1
ATOM 650 O O . VAL A 1 86 ? 4.199 3.322 -7.313 1.00 92.94 86 VAL A O 1
ATOM 653 N N . VAL A 1 87 ? 3.532 5.158 -6.210 1.00 92.62 87 VAL A N 1
ATOM 654 C CA . VAL A 1 87 ? 4.376 6.080 -6.987 1.00 92.62 87 VAL A CA 1
ATOM 655 C C . VAL A 1 87 ? 5.856 5.745 -6.802 1.00 92.62 87 VAL A C 1
ATOM 657 O O . VAL A 1 87 ? 6.592 5.712 -7.787 1.00 92.62 87 VAL A O 1
ATOM 660 N N . ALA A 1 88 ? 6.292 5.443 -5.577 1.00 91.62 88 ALA A N 1
ATOM 661 C CA . ALA A 1 88 ? 7.666 5.033 -5.304 1.00 91.62 88 ALA A CA 1
ATOM 662 C C . ALA A 1 88 ? 8.051 3.759 -6.080 1.00 91.62 88 ALA A C 1
ATOM 664 O O . ALA A 1 88 ? 9.069 3.755 -6.776 1.00 91.62 88 ALA A O 1
ATOM 665 N N . SER A 1 89 ? 7.213 2.716 -6.036 1.00 89.62 89 SER A N 1
ATOM 666 C CA . SER A 1 89 ? 7.425 1.481 -6.804 1.00 89.62 89 SER A CA 1
ATOM 667 C C . SER A 1 89 ? 7.434 1.744 -8.314 1.00 89.62 89 SER A C 1
ATOM 669 O O . SER A 1 89 ? 8.263 1.190 -9.032 1.00 89.62 89 SER A O 1
ATOM 671 N N . CYS A 1 90 ? 6.574 2.638 -8.811 1.00 89.88 90 CYS A N 1
ATOM 672 C CA . CYS A 1 90 ? 6.534 3.011 -10.225 1.00 89.88 90 CYS A CA 1
ATOM 673 C C . CYS A 1 90 ? 7.832 3.698 -10.668 1.00 89.88 90 CYS A C 1
ATOM 675 O O . CYS A 1 90 ? 8.430 3.297 -11.665 1.00 89.88 90 CYS A O 1
ATOM 677 N N . VAL A 1 91 ? 8.328 4.673 -9.899 1.00 88.75 91 VAL A N 1
ATOM 678 C CA . VAL A 1 91 ? 9.601 5.358 -10.187 1.00 88.75 91 VAL A CA 1
ATOM 679 C C . VAL A 1 91 ? 10.773 4.371 -10.186 1.00 88.75 91 VAL A C 1
ATOM 681 O O . VAL A 1 91 ? 11.630 4.445 -11.068 1.00 88.75 91 VAL A O 1
ATOM 684 N N . ALA A 1 92 ? 10.795 3.418 -9.247 1.00 86.75 92 ALA A N 1
ATOM 685 C CA . ALA A 1 92 ? 11.824 2.380 -9.200 1.00 86.75 92 ALA A CA 1
ATOM 686 C C . ALA A 1 92 ? 11.785 1.457 -10.433 1.00 86.75 92 ALA A C 1
ATOM 688 O O . ALA A 1 92 ? 12.827 1.185 -11.031 1.00 86.75 92 ALA A O 1
ATOM 689 N N . LEU A 1 93 ? 10.596 1.000 -10.840 1.00 84.31 93 LEU A N 1
ATOM 690 C CA . LEU A 1 93 ? 10.418 0.093 -11.980 1.00 84.31 93 LEU A CA 1
ATOM 691 C C . LEU A 1 93 ? 10.666 0.785 -13.328 1.00 84.31 93 LEU A C 1
ATOM 693 O O . LEU A 1 93 ? 11.299 0.206 -14.208 1.00 84.31 93 LEU A O 1
ATOM 697 N N . LEU A 1 94 ? 10.242 2.042 -13.485 1.00 84.62 94 LEU A N 1
ATOM 698 C CA . LEU A 1 94 ? 10.510 2.823 -14.697 1.00 84.62 94 LEU A CA 1
ATOM 699 C C . LEU A 1 94 ? 12.007 3.050 -14.914 1.00 84.62 94 LEU A C 1
ATOM 701 O O . LEU A 1 94 ? 12.472 3.012 -16.053 1.00 84.62 94 LEU A O 1
ATOM 705 N N . GLY A 1 95 ? 12.779 3.220 -13.837 1.00 77.56 95 GLY A N 1
ATOM 706 C CA . GLY A 1 95 ? 14.234 3.289 -13.944 1.00 77.56 95 GLY A CA 1
ATOM 707 C C . GLY A 1 95 ? 14.849 2.005 -14.501 1.00 77.56 95 GLY A C 1
ATOM 708 O O . GLY A 1 95 ? 15.811 2.060 -15.264 1.00 77.56 95 GLY A O 1
ATOM 709 N N . GLN A 1 96 ? 14.260 0.845 -14.207 1.00 78.12 96 GLN A N 1
ATOM 710 C CA . GLN A 1 96 ? 14.729 -0.438 -14.733 1.00 78.12 96 GLN A CA 1
ATOM 711 C C . GLN A 1 96 ? 14.404 -0.622 -16.223 1.00 78.12 96 GLN A C 1
ATOM 713 O O . GLN A 1 96 ? 15.198 -1.244 -16.929 1.00 78.12 96 GLN A O 1
ATOM 718 N N . CYS A 1 97 ? 13.321 -0.025 -16.736 1.00 77.88 97 CYS A N 1
ATOM 719 C CA . CYS A 1 97 ? 12.971 -0.110 -18.161 1.00 77.88 97 CYS A CA 1
ATOM 720 C C . CYS A 1 97 ? 14.069 0.437 -19.083 1.00 77.88 97 CYS A C 1
ATOM 722 O O . CYS A 1 97 ? 14.387 -0.189 -20.088 1.00 77.88 97 CYS A O 1
ATOM 724 N N . GLY A 1 98 ? 14.737 1.535 -18.712 1.00 70.06 98 GLY A N 1
ATOM 725 C CA . GLY A 1 98 ? 15.835 2.083 -19.520 1.00 70.06 98 GLY A CA 1
ATOM 726 C C . GLY A 1 98 ? 17.082 1.185 -19.588 1.00 70.06 98 GLY A C 1
ATOM 727 O O . GLY A 1 98 ? 17.900 1.325 -20.498 1.00 70.06 98 GLY A O 1
ATOM 728 N N . VAL A 1 99 ? 17.249 0.265 -18.632 1.00 70.19 99 VAL A N 1
ATOM 729 C CA . VAL A 1 99 ? 18.283 -0.785 -18.685 1.00 70.19 99 VAL A CA 1
ATOM 730 C C . VAL A 1 99 ? 17.817 -1.927 -19.577 1.00 70.19 99 VAL A C 1
ATOM 732 O O . VAL A 1 99 ? 18.595 -2.448 -20.370 1.00 70.19 99 VAL A O 1
ATOM 735 N N . LEU A 1 100 ? 16.544 -2.286 -19.455 1.00 70.38 100 LEU A N 1
ATOM 736 C CA . LEU A 1 100 ? 15.912 -3.382 -20.168 1.00 70.38 100 LEU A CA 1
ATOM 737 C C . LEU A 1 100 ? 15.865 -3.150 -21.683 1.00 70.38 100 LEU A C 1
ATOM 739 O O . LEU A 1 100 ? 16.193 -4.064 -22.433 1.00 70.38 100 LEU A O 1
ATOM 743 N N . ASP A 1 101 ? 15.567 -1.923 -22.122 1.00 71.00 101 ASP A N 1
ATOM 744 C CA . ASP A 1 101 ? 15.593 -1.541 -23.540 1.00 71.00 101 ASP A CA 1
ATOM 745 C C . ASP A 1 101 ? 16.973 -1.801 -24.154 1.00 71.00 101 ASP A C 1
ATOM 747 O O . ASP A 1 101 ? 17.081 -2.359 -25.241 1.00 71.00 101 ASP A O 1
ATOM 751 N N . LYS A 1 102 ? 18.051 -1.511 -23.416 1.00 69.06 102 LYS A N 1
ATOM 752 C CA . LYS A 1 102 ? 19.418 -1.777 -23.887 1.00 69.06 102 LYS A CA 1
ATOM 753 C C . LYS A 1 102 ? 19.766 -3.256 -23.939 1.00 69.06 102 LYS A C 1
ATOM 755 O O . LYS A 1 102 ? 20.532 -3.666 -24.798 1.00 69.06 102 LYS A O 1
ATOM 760 N N . VAL A 1 103 ? 19.219 -4.053 -23.025 1.00 68.38 103 VAL A N 1
ATOM 761 C CA . VAL A 1 103 ? 19.390 -5.512 -23.057 1.00 68.38 103 VAL A CA 1
ATOM 762 C C . VAL A 1 103 ? 18.586 -6.115 -24.211 1.00 68.38 103 VAL A C 1
ATOM 764 O O . VAL A 1 103 ? 19.049 -7.069 -24.827 1.00 68.38 103 VAL A O 1
ATOM 767 N N . SER A 1 104 ? 17.431 -5.532 -24.550 1.00 68.50 104 SER A N 1
ATOM 768 C CA . SER A 1 104 ? 16.599 -5.956 -25.685 1.00 68.50 104 SER A CA 1
ATOM 769 C C . SER A 1 104 ? 17.248 -5.709 -27.050 1.00 68.50 104 SER A C 1
ATOM 771 O O . SER A 1 104 ? 16.970 -6.436 -27.998 1.00 68.50 104 SER A O 1
ATOM 773 N N . GLU A 1 105 ? 18.141 -4.718 -27.145 1.00 69.50 105 GLU A N 1
ATOM 774 C CA . GLU A 1 105 ? 18.933 -4.456 -28.353 1.00 69.50 105 GLU A CA 1
ATOM 775 C C . GLU A 1 105 ? 19.999 -5.541 -28.602 1.00 69.50 105 GLU A C 1
ATOM 777 O O . GLU A 1 105 ? 20.363 -5.785 -29.752 1.00 69.50 105 GLU A O 1
ATOM 782 N N . GLU A 1 106 ? 20.491 -6.205 -27.549 1.00 67.88 106 GLU A N 1
ATOM 783 C CA . GLU A 1 106 ? 21.544 -7.234 -27.633 1.00 67.88 106 GLU A CA 1
ATOM 784 C C . GLU A 1 106 ? 21.018 -8.676 -27.532 1.00 67.88 106 GLU A C 1
ATOM 786 O O . GLU A 1 106 ? 21.666 -9.594 -28.037 1.00 67.88 106 GLU A O 1
ATOM 791 N N . TYR A 1 107 ? 19.856 -8.897 -26.911 1.00 65.75 107 TYR A N 1
ATOM 792 C CA . TYR A 1 107 ? 19.296 -10.226 -26.660 1.00 65.75 107 TYR A CA 1
ATOM 793 C C . TYR A 1 107 ? 17.800 -10.286 -26.982 1.00 65.75 107 TYR A C 1
ATOM 795 O O . TYR A 1 107 ? 17.030 -9.404 -26.605 1.00 65.75 107 TYR A O 1
ATOM 803 N N . ASP A 1 108 ? 17.367 -11.380 -27.618 1.00 62.94 108 ASP A N 1
ATOM 804 C CA . ASP A 1 108 ? 15.948 -11.628 -27.880 1.00 62.94 108 ASP A CA 1
ATOM 805 C C . ASP A 1 108 ? 15.207 -11.959 -26.572 1.00 62.94 108 ASP A C 1
ATOM 807 O O . ASP A 1 108 ? 15.312 -13.053 -26.014 1.00 62.94 108 ASP A O 1
ATOM 811 N N . LEU A 1 109 ? 14.463 -10.974 -26.065 1.00 63.56 109 LEU A N 1
ATOM 812 C CA . LEU A 1 109 ? 13.668 -11.064 -24.839 1.00 63.56 109 LEU A CA 1
ATOM 813 C C . LEU A 1 109 ? 12.231 -11.551 -25.088 1.00 63.56 109 LEU A C 1
ATOM 815 O O . LEU A 1 109 ? 11.451 -11.614 -24.133 1.00 63.56 109 LEU A O 1
ATOM 819 N N . SER A 1 110 ? 11.868 -11.921 -26.323 1.00 60.44 110 SER A N 1
ATOM 820 C CA . SER A 1 110 ? 10.498 -12.312 -26.701 1.00 60.44 110 SER A CA 1
ATOM 821 C C . SER A 1 110 ? 9.948 -13.514 -25.919 1.00 60.44 110 SER A C 1
ATOM 823 O O . SER A 1 110 ? 8.738 -13.617 -25.723 1.00 60.44 110 SER A O 1
ATOM 825 N N . GLY A 1 111 ? 10.824 -14.386 -25.407 1.00 57.16 111 GLY A N 1
ATOM 826 C CA . GLY A 1 111 ? 10.465 -15.522 -24.549 1.00 57.16 111 GLY A CA 1
ATOM 827 C C . GLY A 1 111 ? 10.378 -15.213 -23.047 1.00 57.16 111 GLY A C 1
ATOM 828 O O . GLY A 1 111 ? 10.092 -16.112 -22.259 1.00 57.16 111 GLY A O 1
ATOM 829 N N . THR A 1 112 ? 10.648 -13.976 -22.620 1.00 61.31 112 THR A N 1
ATOM 830 C CA . THR A 1 112 ? 10.720 -13.598 -21.198 1.00 61.31 112 THR A CA 1
ATOM 831 C C . THR A 1 112 ? 9.523 -12.755 -20.757 1.00 61.31 112 THR A C 1
ATOM 833 O O . THR A 1 112 ? 8.796 -12.186 -21.569 1.00 61.31 112 THR A O 1
ATOM 836 N N . GLN A 1 113 ? 9.340 -12.604 -19.440 1.00 55.59 113 GLN A N 1
ATOM 837 C CA . GLN A 1 113 ? 8.309 -11.736 -18.843 1.00 55.59 113 GLN A CA 1
ATOM 838 C C . GLN A 1 113 ? 8.459 -10.247 -19.218 1.00 55.59 113 GLN A C 1
ATOM 840 O O . GLN A 1 113 ? 7.587 -9.437 -18.910 1.00 55.59 113 GLN A O 1
ATOM 845 N N . PHE A 1 114 ? 9.550 -9.897 -19.896 1.00 54.19 114 PHE A N 1
ATOM 846 C CA . PHE A 1 114 ? 9.877 -8.564 -20.378 1.00 54.19 114 PHE A CA 1
ATOM 847 C C . PHE A 1 114 ? 9.515 -8.339 -21.852 1.00 54.19 114 PHE A C 1
ATOM 849 O O . PHE A 1 114 ? 9.668 -7.229 -22.349 1.00 54.19 114 PHE A O 1
ATOM 856 N N . GLY A 1 115 ? 8.982 -9.352 -22.545 1.00 54.81 115 GLY A N 1
ATOM 857 C CA . GLY A 1 115 ? 8.377 -9.178 -23.862 1.00 54.81 115 GLY A CA 1
ATOM 858 C C . GLY A 1 115 ? 7.113 -8.311 -23.771 1.00 54.81 115 GLY A C 1
ATOM 859 O O . GLY A 1 115 ? 6.104 -8.717 -23.177 1.00 54.81 115 GLY A O 1
ATOM 860 N N . GLY A 1 116 ? 7.172 -7.100 -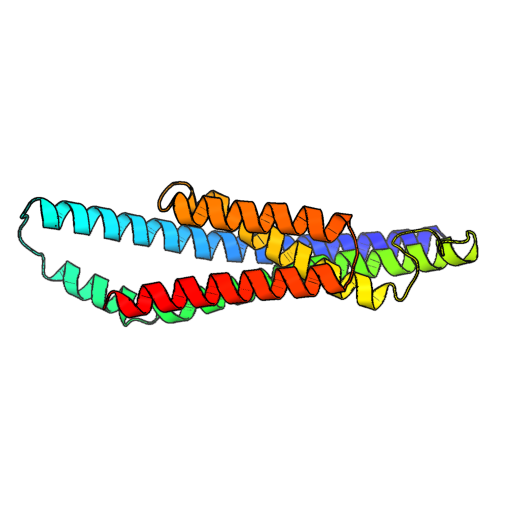24.328 1.00 63.69 116 GLY A N 1
ATOM 861 C CA . GLY A 1 116 ? 6.058 -6.148 -24.405 1.00 63.69 116 GLY A CA 1
ATOM 862 C C . GLY A 1 116 ? 6.432 -4.727 -23.973 1.00 63.69 116 GLY A C 1
ATOM 863 O O . GLY A 1 116 ? 7.595 -4.423 -23.741 1.00 63.69 116 GLY A O 1
ATOM 864 N N . ASP A 1 117 ? 5.429 -3.854 -23.859 1.00 74.88 117 ASP A N 1
ATOM 865 C CA . ASP A 1 117 ? 5.612 -2.465 -23.421 1.00 74.88 117 ASP A CA 1
ATOM 866 C C . ASP A 1 117 ? 6.036 -2.416 -21.938 1.00 74.88 117 ASP A C 1
ATOM 868 O O . ASP A 1 117 ? 5.226 -2.642 -21.027 1.00 74.88 117 ASP A O 1
ATOM 872 N N . CYS A 1 118 ? 7.331 -2.168 -21.697 1.00 78.00 118 CYS A N 1
ATOM 873 C CA . CYS A 1 118 ? 7.920 -2.139 -20.357 1.00 78.00 118 CYS A CA 1
ATOM 874 C C . CYS A 1 118 ? 7.250 -1.097 -19.459 1.00 78.00 118 CYS A C 1
ATOM 876 O O . CYS A 1 118 ? 7.036 -1.353 -18.275 1.00 78.00 118 CYS A O 1
ATOM 878 N N . VAL A 1 119 ? 6.856 0.049 -20.022 1.00 79.62 119 VAL A N 1
ATOM 879 C CA . VAL A 1 119 ? 6.230 1.143 -19.272 1.00 79.62 119 VAL A CA 1
ATOM 880 C C . VAL A 1 119 ? 4.869 0.703 -18.746 1.00 79.62 119 VAL A C 1
ATOM 882 O O . VAL A 1 119 ? 4.575 0.867 -17.561 1.00 79.62 119 VAL A O 1
ATOM 885 N N . LEU A 1 120 ? 4.057 0.073 -19.598 1.00 80.75 120 LEU A N 1
ATOM 886 C CA . LEU A 1 120 ? 2.748 -0.435 -19.196 1.00 80.75 120 LEU A CA 1
ATOM 887 C C . LEU A 1 120 ? 2.868 -1.525 -18.121 1.00 80.75 120 LEU A C 1
ATOM 889 O O . LEU A 1 120 ? 2.124 -1.509 -17.137 1.00 80.75 120 LEU A O 1
ATOM 893 N N . ARG A 1 121 ? 3.825 -2.452 -18.270 1.00 78.31 121 ARG A N 1
ATOM 894 C CA . ARG A 1 121 ? 4.096 -3.484 -17.254 1.00 78.31 121 ARG A CA 1
ATOM 895 C C . ARG A 1 121 ? 4.587 -2.878 -15.940 1.00 78.31 121 ARG A C 1
ATOM 897 O O . ARG A 1 121 ? 4.118 -3.306 -14.890 1.00 78.31 121 ARG A O 1
ATOM 904 N N . ALA A 1 122 ? 5.471 -1.881 -15.980 1.00 82.75 122 ALA A N 1
ATOM 905 C CA . ALA A 1 122 ? 5.977 -1.190 -14.794 1.00 82.75 122 ALA A CA 1
ATOM 906 C C . ALA A 1 122 ? 4.848 -0.505 -14.013 1.00 82.75 122 ALA A C 1
ATOM 908 O O . ALA A 1 122 ? 4.773 -0.647 -12.794 1.00 82.75 122 ALA A O 1
ATOM 909 N N . ILE A 1 123 ? 3.922 0.162 -14.710 1.00 85.19 123 ILE A N 1
ATOM 910 C CA . ILE A 1 123 ? 2.742 0.774 -14.087 1.00 85.19 123 ILE A CA 1
ATOM 911 C C . ILE A 1 123 ? 1.877 -0.302 -13.421 1.00 85.19 123 ILE A C 1
ATOM 913 O O . ILE A 1 123 ? 1.557 -0.186 -12.239 1.00 85.19 123 ILE A O 1
ATOM 917 N N . MET A 1 124 ? 1.544 -1.380 -14.134 1.00 84.19 124 MET A N 1
ATOM 918 C CA . MET A 1 124 ? 0.697 -2.448 -13.587 1.00 84.19 124 MET A CA 1
ATOM 919 C C . MET A 1 124 ? 1.343 -3.150 -12.386 1.00 84.19 124 MET A C 1
ATOM 921 O O . MET A 1 124 ? 0.677 -3.364 -11.373 1.00 84.19 124 MET A O 1
ATOM 925 N N . LEU A 1 125 ? 2.643 -3.461 -12.455 1.00 86.12 125 LEU A N 1
ATOM 926 C CA . LEU A 1 125 ? 3.368 -4.059 -11.333 1.00 86.12 125 LEU A CA 1
ATOM 927 C C . LEU A 1 125 ? 3.469 -3.106 -10.142 1.00 86.12 125 LEU A C 1
ATOM 929 O O . LEU A 1 125 ? 3.353 -3.566 -9.012 1.00 86.12 125 LEU A O 1
ATOM 933 N N . SER A 1 126 ? 3.655 -1.803 -10.371 1.00 88.38 126 SER A N 1
ATOM 934 C CA . SER A 1 126 ? 3.770 -0.832 -9.278 1.00 88.38 126 SER A CA 1
ATOM 935 C C . SER A 1 126 ? 2.514 -0.759 -8.413 1.00 88.38 126 SER A C 1
ATOM 937 O O . SER A 1 126 ? 2.614 -0.584 -7.200 1.00 88.38 126 SER A O 1
ATOM 939 N N . VAL A 1 127 ? 1.335 -0.949 -9.016 1.00 88.81 127 VAL A N 1
ATOM 940 C CA . VAL A 1 127 ? 0.064 -1.004 -8.286 1.00 88.81 127 VAL A CA 1
ATOM 941 C C . VAL A 1 127 ? 0.011 -2.252 -7.410 1.00 88.81 127 VAL A C 1
ATOM 943 O O . VAL A 1 127 ? -0.308 -2.149 -6.229 1.00 88.81 127 VAL A O 1
ATOM 946 N N . VAL A 1 128 ? 0.355 -3.417 -7.964 1.00 90.06 128 VAL A N 1
ATOM 947 C CA . VAL A 1 128 ? 0.344 -4.693 -7.228 1.00 90.06 128 VAL A CA 1
ATOM 948 C C . VAL A 1 128 ? 1.347 -4.672 -6.079 1.00 90.06 128 VAL A C 1
ATOM 950 O O . VAL A 1 128 ? 1.005 -5.044 -4.961 1.00 90.06 128 VAL A O 1
ATOM 953 N N . ASP A 1 129 ? 2.560 -4.197 -6.343 1.00 90.19 129 ASP A N 1
ATOM 954 C CA . ASP A 1 129 ? 3.649 -4.122 -5.372 1.00 90.19 129 ASP A CA 1
ATOM 955 C C . ASP A 1 129 ? 3.346 -3.103 -4.266 1.00 90.19 129 ASP A C 1
ATOM 957 O O . ASP A 1 129 ? 3.388 -3.430 -3.082 1.00 90.19 129 ASP A O 1
ATOM 961 N N . GLY A 1 130 ? 2.936 -1.886 -4.636 1.00 89.25 130 GLY A N 1
ATOM 962 C CA . GLY A 1 130 ? 2.665 -0.831 -3.666 1.00 89.25 130 GLY A CA 1
ATOM 963 C C . GLY A 1 130 ? 1.450 -1.120 -2.782 1.00 89.25 130 GLY A C 1
ATOM 964 O O . GLY A 1 130 ? 1.509 -0.926 -1.566 1.00 89.25 130 GLY A O 1
ATOM 965 N N . VAL A 1 131 ? 0.360 -1.636 -3.360 1.00 91.25 131 VAL A N 1
ATOM 966 C CA . VAL A 1 131 ? -0.828 -2.039 -2.588 1.00 91.25 131 VAL A CA 1
ATOM 967 C C . VAL A 1 131 ? -0.543 -3.302 -1.771 1.00 91.25 131 VAL A C 1
ATOM 969 O O . VAL A 1 131 ? -0.932 -3.367 -0.608 1.00 91.25 131 VAL A O 1
ATOM 972 N N . GLY A 1 132 ? 0.178 -4.279 -2.329 1.00 90.81 132 GLY A N 1
ATOM 973 C CA . GLY A 1 132 ? 0.591 -5.493 -1.623 1.00 90.81 132 GLY A CA 1
ATOM 974 C C . GLY A 1 132 ? 1.463 -5.205 -0.401 1.00 90.81 132 GLY A C 1
ATOM 975 O O . GLY A 1 132 ? 1.217 -5.755 0.676 1.00 90.81 132 GLY A O 1
ATOM 976 N N . MET A 1 133 ? 2.419 -4.282 -0.535 1.00 92.12 133 MET A N 1
ATOM 977 C CA . MET A 1 133 ? 3.264 -3.808 0.561 1.00 92.12 133 MET A CA 1
ATOM 978 C C . MET A 1 133 ? 2.455 -3.045 1.614 1.00 92.12 133 MET A C 1
ATOM 980 O O . MET A 1 133 ? 2.654 -3.244 2.812 1.00 92.12 133 MET A O 1
ATOM 984 N N . ALA A 1 134 ? 1.507 -2.202 1.195 1.00 91.75 134 ALA A N 1
ATOM 985 C CA . ALA A 1 134 ? 0.628 -1.510 2.133 1.00 91.75 134 ALA A CA 1
ATOM 986 C C . ALA A 1 134 ? -0.228 -2.501 2.941 1.00 91.75 134 ALA A C 1
ATOM 988 O O . ALA A 1 134 ? -0.284 -2.401 4.164 1.00 91.75 134 ALA A O 1
ATOM 989 N N . LEU A 1 135 ? -0.821 -3.504 2.284 1.00 91.00 135 LEU A N 1
ATOM 990 C CA . LEU A 1 135 ? -1.587 -4.566 2.946 1.00 91.00 135 LEU A CA 1
ATOM 991 C C . LEU A 1 135 ? -0.725 -5.386 3.913 1.00 91.00 135 LEU A C 1
ATOM 993 O O . LEU A 1 135 ? -1.183 -5.709 5.009 1.00 91.00 135 LEU A O 1
ATOM 997 N N . PHE A 1 136 ? 0.525 -5.679 3.545 1.00 93.50 136 PHE A N 1
ATOM 998 C CA . PHE A 1 136 ? 1.479 -6.351 4.424 1.00 93.50 136 PHE A CA 1
ATOM 999 C C . PHE A 1 136 ? 1.749 -5.537 5.693 1.00 93.50 136 PHE A C 1
ATOM 1001 O O . PHE A 1 136 ? 1.591 -6.044 6.804 1.00 93.50 136 PHE A O 1
ATOM 1008 N N . LEU A 1 137 ? 2.102 -4.259 5.545 1.00 92.44 137 LEU A N 1
ATOM 1009 C CA . LEU A 1 137 ? 2.397 -3.382 6.679 1.00 92.44 137 LEU A CA 1
ATOM 1010 C C . LEU A 1 137 ? 1.176 -3.187 7.579 1.00 92.44 137 LEU A C 1
ATOM 1012 O O . LEU A 1 137 ? 1.292 -3.314 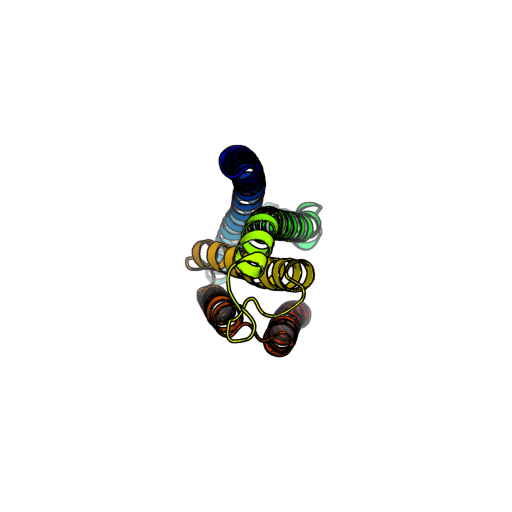8.799 1.00 92.44 137 LEU A O 1
ATOM 1016 N N . SER A 1 138 ? -0.001 -2.961 6.992 1.00 89.38 138 SER A N 1
ATOM 1017 C CA . SER A 1 138 ? -1.251 -2.905 7.747 1.00 89.38 138 SER A CA 1
ATOM 1018 C C . SER A 1 138 ? -1.499 -4.227 8.482 1.00 89.38 138 SER A C 1
ATOM 1020 O O . SER A 1 138 ? -1.801 -4.209 9.672 1.00 89.38 138 SER A O 1
ATOM 1022 N N . SER A 1 139 ? -1.287 -5.390 7.857 1.00 89.25 139 SER A N 1
ATOM 1023 C CA . SER A 1 139 ? -1.490 -6.680 8.534 1.00 89.25 139 SER A CA 1
ATOM 1024 C C . SER A 1 139 ? -0.654 -6.823 9.813 1.00 89.25 139 SER A C 1
ATOM 1026 O O . SER A 1 139 ? -1.184 -7.241 10.842 1.00 89.25 139 SER A O 1
ATOM 1028 N N . ILE A 1 140 ? 0.609 -6.384 9.792 1.00 91.00 140 ILE A N 1
ATOM 1029 C CA . ILE A 1 140 ? 1.504 -6.424 10.957 1.00 91.00 140 ILE A CA 1
ATOM 1030 C C . ILE A 1 140 ? 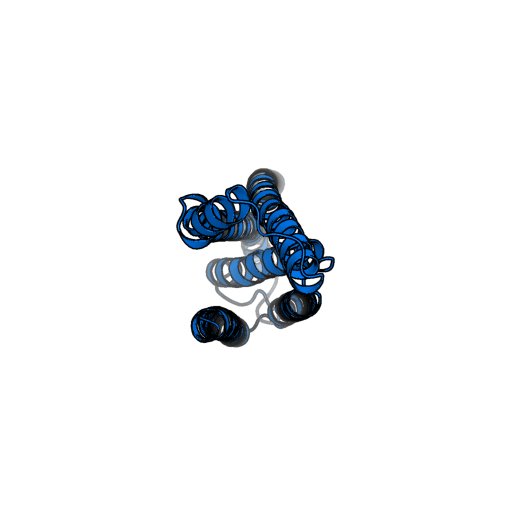0.972 -5.538 12.089 1.00 91.00 140 ILE A C 1
ATOM 1032 O O . ILE A 1 140 ? 0.973 -5.950 13.248 1.00 91.00 140 ILE A O 1
ATOM 1036 N N . VAL A 1 141 ? 0.489 -4.335 11.768 1.00 89.44 141 VAL A N 1
ATOM 1037 C CA . VAL A 1 141 ? -0.029 -3.391 12.772 1.00 89.44 141 VAL A CA 1
ATOM 1038 C C . VAL A 1 141 ? -1.322 -3.901 13.421 1.00 89.44 141 VAL A C 1
ATOM 1040 O O . VAL A 1 141 ? -1.538 -3.712 14.620 1.00 89.44 141 VAL A O 1
ATOM 1043 N N . TRP A 1 142 ? -2.173 -4.576 12.647 1.00 86.94 142 TRP A N 1
ATOM 1044 C CA . TRP A 1 142 ? -3.488 -5.041 13.095 1.00 86.94 142 TRP A CA 1
ATOM 1045 C C . TRP A 1 142 ? -3.503 -6.439 13.710 1.00 86.94 142 TRP A C 1
ATOM 1047 O O . TRP A 1 142 ? -4.502 -6.804 14.339 1.00 86.94 142 TRP A O 1
ATOM 1057 N N . MET A 1 143 ? -2.417 -7.212 13.590 1.00 87.06 143 MET A N 1
ATOM 1058 C CA . MET A 1 143 ? -2.324 -8.562 14.166 1.00 87.06 143 MET A CA 1
ATOM 1059 C C . MET A 1 143 ? -2.683 -8.596 15.656 1.00 87.06 143 MET A C 1
ATOM 1061 O O . MET A 1 143 ? -3.276 -9.566 16.120 1.00 87.06 143 MET A O 1
ATOM 1065 N N . CYS A 1 144 ? -2.366 -7.535 16.399 1.00 81.44 144 CYS A N 1
ATOM 1066 C CA . CYS A 1 144 ? -2.563 -7.478 17.846 1.00 81.44 144 CYS A CA 1
ATOM 1067 C C . CYS A 1 144 ? -3.995 -7.125 18.290 1.00 81.44 144 CYS A C 1
ATOM 1069 O O . CYS A 1 144 ? -4.318 -7.330 19.456 1.00 81.44 144 CYS A O 1
ATOM 1071 N N . THR A 1 145 ? -4.843 -6.568 17.418 1.00 78.44 145 THR A N 1
ATOM 1072 C CA . THR A 1 145 ? -6.183 -6.057 17.792 1.00 78.44 145 THR A CA 1
ATOM 1073 C C . THR A 1 145 ? -7.323 -6.720 17.025 1.00 78.44 145 THR A C 1
ATOM 1075 O O . THR A 1 145 ? -8.384 -6.986 17.593 1.00 78.44 145 THR A O 1
ATOM 1078 N N . ARG A 1 146 ? -7.124 -7.024 15.739 1.00 82.12 146 ARG A N 1
ATOM 1079 C CA . ARG A 1 146 ? -8.118 -7.675 14.872 1.00 82.12 146 ARG A CA 1
ATOM 1080 C C . ARG A 1 146 ? -7.423 -8.699 13.974 1.00 82.12 146 ARG A C 1
ATOM 1082 O O . ARG A 1 146 ? -7.190 -8.463 12.790 1.00 82.12 146 ARG A O 1
ATOM 1089 N N . THR A 1 147 ? -7.125 -9.866 14.542 1.00 83.06 147 THR A N 1
ATOM 1090 C CA . THR A 1 147 ? -6.426 -10.978 13.869 1.00 83.06 147 THR A CA 1
ATOM 1091 C C . THR A 1 147 ? -7.090 -11.417 12.563 1.00 83.06 147 THR A C 1
ATOM 1093 O O . THR A 1 147 ? -6.389 -11.692 11.595 1.00 83.06 147 THR A O 1
ATOM 1096 N N . GLY A 1 148 ? -8.426 -11.440 12.497 1.00 81.69 148 GLY A N 1
ATOM 1097 C CA . GLY A 1 148 ? -9.156 -11.810 11.278 1.00 81.69 148 GLY A CA 1
ATOM 1098 C C . GLY A 1 148 ? -8.887 -10.862 10.105 1.00 81.69 148 GLY A C 1
ATOM 1099 O O . GLY A 1 148 ? -8.562 -11.314 9.008 1.00 81.69 148 GLY A O 1
ATOM 1100 N N . PHE A 1 149 ? -8.939 -9.548 10.352 1.00 80.75 149 PHE A N 1
ATOM 1101 C CA . PHE A 1 149 ? -8.593 -8.540 9.346 1.00 80.75 149 PHE A CA 1
ATOM 1102 C C . PHE A 1 149 ? -7.120 -8.653 8.935 1.00 80.75 149 PHE A C 1
ATOM 1104 O O . PHE A 1 149 ? -6.810 -8.650 7.745 1.00 80.75 149 PHE A O 1
ATOM 1111 N N . ALA A 1 150 ? -6.221 -8.827 9.909 1.00 85.31 150 ALA A N 1
ATOM 1112 C CA . ALA A 1 150 ? -4.794 -8.977 9.650 1.00 85.31 150 ALA A CA 1
ATOM 1113 C C . ALA A 1 150 ? -4.480 -10.195 8.764 1.00 85.31 150 ALA A C 1
ATOM 1115 O O . ALA A 1 150 ? -3.734 -10.067 7.797 1.00 85.31 150 ALA A O 1
ATOM 1116 N N . LEU A 1 151 ? -5.082 -11.356 9.037 1.00 87.62 151 LEU A N 1
ATOM 1117 C CA . LEU A 1 151 ? -4.898 -12.563 8.224 1.00 87.62 151 LEU A CA 1
ATOM 1118 C C . LEU A 1 151 ? -5.441 -12.389 6.801 1.00 87.62 151 LEU A C 1
ATOM 1120 O O . LEU A 1 151 ? -4.786 -12.806 5.848 1.00 87.62 151 LEU A O 1
ATOM 1124 N N . GLY A 1 152 ? -6.599 -11.739 6.644 1.00 86.06 152 GLY A N 1
ATOM 1125 C CA . GLY A 1 152 ? -7.161 -11.430 5.327 1.00 86.06 152 GLY A CA 1
ATOM 1126 C C . GLY A 1 152 ? -6.257 -10.503 4.509 1.00 86.06 152 GLY A C 1
ATOM 1127 O O . GLY A 1 152 ? -5.944 -10.802 3.356 1.00 86.06 152 GLY A O 1
ATOM 1128 N N . ALA A 1 153 ? -5.776 -9.416 5.117 1.00 86.88 153 ALA A N 1
ATOM 1129 C CA . ALA A 1 153 ? -4.840 -8.490 4.481 1.00 86.88 153 ALA A CA 1
ATOM 1130 C C . ALA A 1 153 ? -3.509 -9.172 4.118 1.00 86.88 153 ALA A C 1
ATOM 1132 O O . ALA A 1 153 ? -2.988 -8.965 3.022 1.00 86.88 153 ALA A O 1
ATOM 1133 N N . LEU A 1 154 ? -2.994 -10.040 4.993 1.00 90.75 154 LEU A N 1
ATOM 1134 C CA . LEU A 1 154 ? -1.772 -10.805 4.749 1.00 90.75 154 LEU A CA 1
ATOM 1135 C C . LEU A 1 154 ? -1.941 -11.808 3.600 1.00 90.75 154 LEU A C 1
ATOM 1137 O O . LEU A 1 154 ? -1.043 -11.946 2.774 1.00 90.75 154 LEU A O 1
ATOM 1141 N N . PHE A 1 155 ? -3.099 -12.464 3.489 1.00 91.12 155 PHE A N 1
ATOM 1142 C CA . PHE A 1 155 ? -3.393 -13.356 2.365 1.00 91.12 155 PHE A CA 1
ATOM 1143 C C . PHE A 1 155 ? -3.478 -12.594 1.035 1.00 91.12 155 PHE A C 1
ATOM 1145 O O . PHE A 1 155 ? -2.917 -13.033 0.033 1.00 91.12 155 PHE A O 1
ATOM 1152 N N . LEU A 1 156 ? -4.130 -11.425 1.023 1.00 90.44 156 LEU A N 1
ATOM 1153 C CA . LEU A 1 156 ? -4.202 -10.561 -0.162 1.00 90.44 156 LEU A CA 1
ATOM 1154 C C . LEU A 1 156 ? -2.825 -10.025 -0.577 1.00 90.44 156 LEU A C 1
ATOM 1156 O O . LEU A 1 156 ? -2.554 -9.910 -1.774 1.00 90.44 156 LEU A O 1
ATOM 1160 N N . SER A 1 157 ? -1.956 -9.748 0.397 1.00 92.25 157 SER A N 1
ATOM 1161 C CA . SER A 1 157 ? -0.555 -9.395 0.168 1.00 92.25 157 SER A CA 1
ATOM 1162 C C . SER A 1 157 ? 0.245 -10.572 -0.407 1.00 92.25 157 SER A C 1
ATOM 1164 O O . SER A 1 157 ? 0.882 -10.438 -1.442 1.00 92.25 157 SER A O 1
ATOM 1166 N N . ALA A 1 158 ? 0.130 -11.781 0.149 1.00 90.06 158 ALA A N 1
ATOM 1167 C CA . ALA A 1 158 ? 0.781 -12.959 -0.435 1.00 90.06 158 ALA A CA 1
ATOM 1168 C C . ALA A 1 158 ? 0.292 -13.244 -1.872 1.00 90.06 158 ALA A C 1
ATOM 1170 O O . ALA A 1 158 ? 1.070 -13.627 -2.748 1.00 90.06 158 ALA A O 1
ATOM 1171 N N . ALA A 1 159 ? -0.996 -13.008 -2.144 1.00 89.94 159 ALA A N 1
ATOM 1172 C CA . ALA A 1 159 ? -1.549 -13.108 -3.490 1.00 89.94 159 ALA A CA 1
ATOM 1173 C C . ALA A 1 159 ? -0.961 -12.056 -4.450 1.00 89.94 159 ALA A C 1
ATOM 1175 O O . ALA A 1 159 ? -0.836 -12.342 -5.641 1.00 89.94 159 ALA A O 1
ATOM 1176 N N . SER A 1 160 ? -0.556 -10.877 -3.963 1.00 89.25 160 SER A N 1
ATOM 1177 C CA . SER A 1 160 ? 0.087 -9.853 -4.795 1.00 89.25 160 SER A CA 1
ATOM 1178 C C . SER A 1 160 ? 1.441 -10.329 -5.321 1.00 89.25 160 SER A C 1
ATOM 1180 O O . SER A 1 160 ? 1.751 -10.123 -6.494 1.00 89.25 160 SER A O 1
ATOM 1182 N N . ASP A 1 161 ? 2.219 -11.037 -4.499 1.00 86.94 161 ASP A N 1
ATOM 1183 C CA . ASP A 1 161 ? 3.488 -11.637 -4.922 1.00 86.94 161 ASP A CA 1
ATOM 1184 C C . ASP A 1 161 ? 3.297 -12.723 -5.986 1.00 86.94 161 ASP A C 1
ATOM 1186 O O . ASP A 1 161 ? 4.043 -12.774 -6.968 1.00 86.94 161 ASP A O 1
ATOM 1190 N N . LEU A 1 162 ? 2.258 -13.553 -5.847 1.00 86.50 162 LEU A N 1
ATOM 1191 C CA . LEU A 1 162 ? 1.915 -14.558 -6.855 1.00 86.50 162 LEU A CA 1
ATOM 1192 C C . LEU A 1 162 ? 1.533 -13.900 -8.191 1.00 86.50 162 LEU A C 1
ATOM 1194 O O . LEU A 1 162 ? 2.026 -14.296 -9.247 1.00 86.50 162 LEU A O 1
ATOM 1198 N N . VAL A 1 163 ? 0.681 -12.872 -8.148 1.00 87.12 163 VAL A N 1
ATOM 1199 C CA . VAL A 1 163 ? 0.243 -12.116 -9.334 1.00 87.12 163 VAL A CA 1
ATOM 1200 C C . VAL A 1 163 ? 1.433 -11.449 -10.023 1.00 87.12 163 VAL A C 1
ATOM 1202 O O . VAL A 1 163 ? 1.557 -11.520 -11.248 1.00 87.12 163 VAL A O 1
ATOM 1205 N N . ARG A 1 164 ? 2.343 -10.863 -9.238 1.00 81.69 164 ARG A N 1
ATOM 1206 C CA . ARG A 1 164 ? 3.590 -10.269 -9.727 1.00 81.69 164 ARG A CA 1
ATOM 1207 C C . ARG A 1 164 ? 4.484 -11.305 -10.409 1.00 81.69 164 ARG A C 1
ATOM 1209 O O . ARG A 1 164 ? 4.980 -11.039 -11.498 1.00 81.69 164 ARG A O 1
ATOM 1216 N N . SER A 1 165 ? 4.658 -12.481 -9.803 1.00 81.31 165 SER A N 1
ATOM 1217 C CA . SER A 1 165 ? 5.509 -13.552 -10.338 1.00 81.31 165 SER A CA 1
ATOM 1218 C C . SER A 1 165 ? 4.972 -14.151 -11.640 1.00 81.31 165 SER A C 1
ATOM 1220 O O . SER A 1 165 ? 5.753 -14.471 -12.535 1.00 81.31 165 SER A O 1
ATOM 1222 N N . LEU A 1 166 ? 3.649 -14.278 -11.772 1.00 80.69 166 LEU A N 1
ATOM 1223 C CA . LEU A 1 166 ? 3.015 -14.816 -12.977 1.00 80.69 166 LEU A CA 1
ATOM 1224 C C . LEU A 1 166 ? 2.999 -13.807 -14.137 1.00 80.69 166 LEU A C 1
ATOM 1226 O O . LEU A 1 166 ? 2.998 -14.209 -15.297 1.00 80.69 166 LEU A O 1
ATOM 1230 N N . GLY A 1 167 ? 3.008 -12.501 -13.848 1.00 69.69 167 GLY A N 1
ATOM 1231 C CA . GLY A 1 167 ? 3.269 -11.453 -14.842 1.00 69.69 167 GLY A CA 1
ATOM 1232 C C . GLY A 1 167 ? 2.206 -11.295 -15.939 1.00 69.69 167 GLY A C 1
ATOM 1233 O O . GLY A 1 167 ? 2.468 -10.639 -16.953 1.00 69.69 167 GLY A O 1
ATOM 1234 N N . TYR A 1 168 ? 1.015 -11.881 -15.766 1.00 80.56 168 TYR A N 1
ATOM 1235 C CA . TYR A 1 168 ? -0.106 -11.738 -16.695 1.00 80.56 168 TYR A CA 1
ATOM 1236 C C . TYR A 1 168 ? -0.987 -10.537 -16.322 1.00 80.56 168 TYR A C 1
ATOM 1238 O O . TYR A 1 168 ? -1.517 -10.467 -15.215 1.00 80.56 168 TYR A O 1
ATOM 1246 N N . ALA A 1 169 ? -1.227 -9.623 -17.268 1.00 75.69 169 ALA A N 1
ATOM 1247 C CA . ALA A 1 169 ? -2.022 -8.410 -17.030 1.00 75.69 169 ALA A CA 1
ATOM 1248 C C . ALA A 1 169 ? -3.463 -8.696 -16.558 1.00 75.69 169 ALA A C 1
ATOM 1250 O O . ALA A 1 169 ? -4.009 -7.963 -15.737 1.00 75.69 169 ALA A O 1
ATOM 1251 N N . TRP A 1 170 ? -4.076 -9.788 -17.024 1.00 80.69 170 TRP A N 1
ATOM 1252 C CA . TRP A 1 170 ? -5.423 -10.172 -16.594 1.00 80.69 170 TRP A CA 1
ATOM 1253 C C . TRP A 1 170 ? -5.473 -10.598 -15.116 1.00 80.69 170 TRP A C 1
ATOM 1255 O O . TRP A 1 170 ? -6.471 -10.334 -14.451 1.00 80.69 170 TRP A O 1
ATOM 1265 N N . LEU A 1 171 ? -4.398 -11.187 -14.572 1.00 83.19 171 LEU A N 1
ATOM 1266 C CA . LEU A 1 171 ? -4.322 -11.542 -13.148 1.00 83.19 171 LEU A CA 1
ATOM 1267 C C . LEU A 1 171 ? -4.275 -10.301 -12.259 1.00 83.19 171 LEU A C 1
ATOM 1269 O O . LEU A 1 171 ? -4.881 -10.300 -11.192 1.00 83.19 171 LEU A O 1
ATOM 1273 N N . VAL A 1 172 ? -3.609 -9.236 -12.717 1.00 83.56 172 VAL A N 1
ATOM 1274 C CA . VAL A 1 172 ? -3.591 -7.937 -12.025 1.00 83.56 172 VAL A CA 1
ATOM 1275 C C . VAL A 1 172 ? -5.009 -7.381 -11.898 1.00 83.56 172 VAL A C 1
ATOM 1277 O O . VAL A 1 172 ? -5.407 -6.952 -10.818 1.00 83.56 172 VAL A O 1
ATOM 1280 N N . LEU A 1 173 ? -5.799 -7.452 -12.976 1.00 84.12 173 LEU A N 1
ATOM 1281 C CA . LEU A 1 173 ? -7.194 -7.005 -12.972 1.00 84.12 173 LEU A CA 1
ATOM 1282 C C . LEU A 1 173 ? -8.069 -7.855 -12.047 1.00 84.12 173 LEU A C 1
ATOM 1284 O O . LEU A 1 173 ? -8.833 -7.304 -11.258 1.00 84.12 173 LEU A O 1
ATOM 1288 N N . VAL A 1 174 ? -7.942 -9.184 -12.106 1.00 87.69 174 VAL A N 1
ATOM 1289 C CA . VAL A 1 174 ? -8.691 -10.090 -11.220 1.00 87.69 174 VAL A CA 1
ATOM 1290 C C . VAL A 1 174 ? -8.355 -9.812 -9.755 1.00 87.69 174 VAL A C 1
ATOM 1292 O O . VAL A 1 174 ? -9.260 -9.682 -8.936 1.00 87.69 174 VAL A O 1
ATOM 1295 N N . TRP A 1 175 ? -7.076 -9.650 -9.422 1.00 88.94 175 TRP A N 1
ATOM 1296 C CA . TRP A 1 175 ? -6.641 -9.331 -8.063 1.00 88.94 175 TRP A CA 1
ATOM 1297 C C . TRP A 1 175 ? -7.149 -7.961 -7.590 1.00 88.94 175 TRP A C 1
ATOM 1299 O O . TRP A 1 175 ? -7.654 -7.849 -6.473 1.00 88.94 175 TRP A O 1
ATOM 1309 N N . ALA A 1 176 ? -7.120 -6.940 -8.452 1.00 85.50 176 ALA A N 1
ATOM 1310 C CA . ALA A 1 176 ? -7.680 -5.625 -8.144 1.00 85.50 176 ALA A CA 1
ATOM 1311 C C . ALA A 1 176 ? -9.195 -5.688 -7.867 1.00 85.50 176 ALA A C 1
ATOM 1313 O O . ALA A 1 176 ? -9.675 -5.051 -6.929 1.00 85.50 176 ALA A O 1
ATOM 1314 N N . ILE A 1 177 ? -9.944 -6.496 -8.630 1.00 88.06 177 ILE A N 1
ATOM 1315 C CA . ILE A 1 177 ? -11.379 -6.731 -8.400 1.00 88.06 177 ILE A CA 1
ATOM 1316 C C . ILE A 1 177 ? -11.609 -7.425 -7.053 1.00 88.06 177 ILE A C 1
ATOM 1318 O O . ILE A 1 177 ? -12.509 -7.031 -6.315 1.00 88.06 177 ILE A O 1
ATOM 1322 N N . VAL A 1 178 ? -10.794 -8.426 -6.705 1.00 88.31 178 VAL A N 1
ATOM 1323 C CA . VAL A 1 178 ? -10.890 -9.130 -5.414 1.00 88.31 178 VAL A CA 1
ATOM 1324 C C . VAL A 1 178 ? -10.661 -8.165 -4.249 1.00 88.31 178 VAL A C 1
ATOM 1326 O O . VAL A 1 178 ? -11.427 -8.186 -3.288 1.00 88.31 178 VAL A O 1
ATOM 1329 N N . ILE A 1 179 ? -9.670 -7.274 -4.343 1.00 87.06 179 ILE A N 1
ATOM 1330 C CA . ILE A 1 179 ? -9.421 -6.251 -3.316 1.00 87.06 179 ILE A CA 1
ATOM 1331 C C . ILE A 1 179 ? -10.572 -5.257 -3.225 1.00 87.06 179 ILE A C 1
ATOM 1333 O O . ILE A 1 179 ? -11.025 -4.959 -2.122 1.00 87.06 179 ILE A O 1
ATOM 1337 N N . ALA A 1 180 ? -11.066 -4.762 -4.360 1.00 84.31 180 ALA A N 1
ATOM 1338 C CA . ALA A 1 180 ? -12.201 -3.846 -4.378 1.00 84.31 180 ALA A CA 1
ATOM 1339 C C . ALA A 1 180 ? -13.452 -4.495 -3.762 1.00 84.31 180 ALA A C 1
ATOM 1341 O O . ALA A 1 180 ? -14.148 -3.862 -2.970 1.00 84.31 180 ALA A O 1
ATOM 1342 N N . GLY A 1 181 ? -13.701 -5.772 -4.066 1.00 84.69 181 GLY A N 1
ATOM 1343 C CA . GLY A 1 181 ? -14.783 -6.557 -3.476 1.00 84.69 181 GLY A CA 1
ATOM 1344 C C . GLY A 1 181 ? -14.612 -6.766 -1.971 1.00 84.69 181 GLY A C 1
ATOM 1345 O O . GLY A 1 181 ? -15.565 -6.571 -1.220 1.00 84.69 181 GLY A O 1
ATOM 1346 N N . ALA A 1 182 ? -13.401 -7.093 -1.513 1.00 82.19 182 ALA A N 1
ATOM 1347 C CA . ALA A 1 182 ? -13.096 -7.237 -0.091 1.00 82.19 182 ALA A CA 1
ATOM 1348 C C . ALA A 1 182 ? -13.277 -5.911 0.666 1.00 82.19 182 ALA A C 1
ATOM 1350 O O . ALA A 1 182 ? -13.913 -5.884 1.718 1.00 82.19 182 ALA A O 1
ATOM 1351 N N . ALA A 1 183 ? -12.786 -4.801 0.109 1.00 78.44 183 ALA A N 1
ATOM 1352 C CA . ALA A 1 183 ? -12.966 -3.470 0.677 1.00 78.44 183 ALA A CA 1
ATOM 1353 C C . ALA A 1 183 ? -14.450 -3.077 0.737 1.00 78.44 183 ALA A C 1
ATOM 1355 O O . ALA A 1 183 ? -14.918 -2.601 1.768 1.00 78.44 183 ALA A O 1
ATOM 1356 N N . PHE A 1 184 ? -15.208 -3.327 -0.335 1.00 81.31 184 PHE A N 1
ATOM 1357 C CA . PHE A 1 184 ? -16.645 -3.061 -0.372 1.00 81.31 184 PHE A CA 1
ATOM 1358 C C . PHE A 1 184 ? -17.407 -3.877 0.676 1.00 81.31 184 PHE A C 1
ATOM 1360 O O . PHE A 1 184 ? -18.250 -3.325 1.380 1.00 81.31 184 PHE A O 1
ATOM 1367 N N . PHE A 1 185 ? -17.096 -5.170 0.812 1.00 79.94 185 PHE A N 1
ATOM 1368 C CA . PHE A 1 185 ? -17.735 -6.030 1.806 1.00 79.94 185 PHE A CA 1
ATOM 1369 C C . PHE A 1 185 ? -17.448 -5.546 3.229 1.00 79.94 185 PHE A C 1
ATOM 1371 O O . PHE A 1 185 ? -18.381 -5.428 4.013 1.00 79.94 185 PHE A O 1
ATOM 1378 N N . LEU A 1 186 ? -16.195 -5.183 3.531 1.00 70.62 186 LEU A N 1
ATOM 1379 C CA . LEU A 1 186 ? -15.799 -4.654 4.840 1.00 70.62 186 LEU A CA 1
ATOM 1380 C C . LEU A 1 186 ? -16.495 -3.328 5.177 1.00 70.62 186 LEU A C 1
ATOM 1382 O O . LEU A 1 186 ? -16.986 -3.158 6.292 1.00 70.62 186 LEU A O 1
ATOM 1386 N N . ILE A 1 187 ? -16.582 -2.406 4.212 1.00 70.19 187 ILE A N 1
ATOM 1387 C CA . ILE A 1 187 ? -17.298 -1.133 4.385 1.00 70.19 187 ILE A CA 1
ATOM 1388 C C . ILE A 1 187 ? -18.787 -1.392 4.627 1.00 70.19 187 ILE A C 1
ATOM 1390 O O . ILE A 1 187 ? -19.386 -0.791 5.515 1.00 70.19 187 ILE A O 1
ATOM 1394 N N . ARG A 1 188 ? -19.388 -2.310 3.864 1.00 69.12 188 ARG A N 1
ATOM 1395 C CA . ARG A 1 188 ? -20.805 -2.642 3.996 1.00 69.12 188 ARG A CA 1
ATOM 1396 C C . ARG A 1 188 ? -21.120 -3.310 5.333 1.00 69.12 188 ARG A C 1
ATOM 1398 O O . ARG A 1 188 ? -22.083 -2.908 5.973 1.00 69.12 188 ARG A O 1
ATOM 1405 N N . SER A 1 189 ? -20.305 -4.268 5.772 1.00 60.44 189 SER A N 1
ATOM 1406 C CA . SER A 1 189 ? -20.487 -4.921 7.072 1.00 60.44 189 SER A CA 1
ATOM 1407 C C . SER A 1 189 ? -20.374 -3.943 8.242 1.00 60.44 189 SER A C 1
ATOM 1409 O O . SER A 1 189 ? -21.064 -4.120 9.234 1.00 60.44 189 SER A O 1
ATOM 1411 N N . CYS A 1 190 ? -19.569 -2.880 8.122 1.00 56.84 190 CYS A N 1
ATOM 1412 C CA . CYS A 1 190 ? -19.520 -1.825 9.138 1.00 56.84 190 CYS A CA 1
ATOM 1413 C C . CYS A 1 190 ? -20.778 -0.942 9.169 1.00 56.84 190 CYS A C 1
ATOM 1415 O O . CYS A 1 190 ? -21.102 -0.426 10.231 1.00 56.84 190 CYS A O 1
ATOM 1417 N N . ASN A 1 191 ? -21.479 -0.764 8.045 1.00 53.44 191 ASN A N 1
ATOM 1418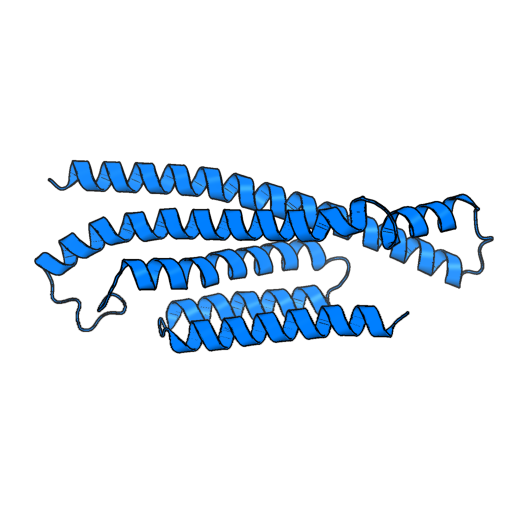 C CA . ASN A 1 191 ? -22.703 0.046 7.987 1.00 53.44 191 ASN A CA 1
ATOM 1419 C C . ASN A 1 191 ? -23.964 -0.718 8.423 1.00 53.44 191 ASN A C 1
ATOM 1421 O O . ASN A 1 191 ? -24.975 -0.089 8.705 1.00 53.44 191 ASN A O 1
ATOM 1425 N N . GLU A 1 192 ? -23.944 -2.054 8.425 1.00 43.47 192 GLU A N 1
ATOM 1426 C CA . GLU A 1 192 ? -25.092 -2.888 8.825 1.00 43.47 192 GLU A CA 1
ATOM 1427 C C . GLU A 1 192 ? -25.115 -3.195 10.344 1.00 43.47 192 GLU A C 1
ATOM 1429 O O . GLU A 1 192 ? -26.076 -3.794 10.822 1.00 43.47 192 GLU A O 1
ATOM 1434 N N . GLU A 1 193 ? -24.092 -2.780 11.109 1.00 42.28 193 GLU A N 1
ATOM 1435 C CA . GLU A 1 193 ? -24.034 -2.889 12.584 1.00 42.28 193 GLU A CA 1
ATOM 1436 C C . GLU A 1 193 ? -24.515 -1.619 13.335 1.00 42.28 193 GLU A C 1
ATOM 1438 O O . GLU A 1 193 ? -24.466 -1.594 14.568 1.00 42.28 193 GLU A O 1
ATOM 1443 N N . GLU A 1 194 ? -24.983 -0.583 12.622 1.00 37.47 194 GLU A N 1
ATOM 1444 C CA . GLU A 1 194 ? -25.700 0.587 13.183 1.00 37.47 194 GLU A CA 1
ATOM 1445 C C . GLU A 1 194 ? -27.225 0.385 13.190 1.00 37.47 194 GLU A C 1
ATOM 1447 O O . GLU A 1 194 ? -27.862 0.812 14.184 1.00 37.47 194 GLU A O 1
#

Secondary structure (DSSP, 8-state):
-HHHHHHHHHHHHHHHHHHHHHHHHHHHHHHHHHHHHHHHHHHHHHHHHTTPPPPHHHHHHHHHHHSSHHHHHHHHHHHHHHHHHHHHHHHHHHHHHHHHHHHHHHS--TTSTT-S-HHHHHHHHHHHHHHHHHHHHHHHHHTTT-HHHHHHHHHHHHHHHHHHHH--HHHHHHHHHHHHHHHHHHHHHHHTT-

Foldseek 3Di:
DVVVLVVQLVVLLVVLVVLLVVLLVLLLVLLLVVLVVLVVVVVVVVVVVVVDDDDPVVVVVVCCCVVNPSVVVSVVSNVVSLVSQLVSQLSNQVSVVVVVVVVVVVDPCCVDLCNDDSNVLSNLLSNLQSQLVSLQSSLVSCCVPPVPSSVVSPVLSVLSVVLNVVSDSVSSVVSVVVVVVVVVVVVVVVVVVD

Organism: Hemiselmis andersenii (NCBI:txid464988)

Radius of gyration: 21.41 Å; chains: 1; bounding box: 54×31×64 Å

pLDDT: mean 77.3, std 13.25, range [37.47, 94.0]

Sequence (194 aa):
NHPKVAAGVMTQTIIAMVIGAIGILGLLYSEVSSCLVYREMDQIKAAELDSAPKSVTLQQKIQWWHGGYSAVYRPVLTLAATLTIVVASCVALLGQCGVLDKVSEEYDLSGTQFGGDCVLRAIMLSVVDGVGMALFLSSIVWMCTRTGFALGALFLSAASDLVRSLGYAWLVLVWAIVIAGAAFFLIRSCNEEE